Protein AF-A0A8T0ICH1-F1 (afdb_monomer_lite)

Structure (mmCIF, N/CA/C/O backbone):
data_AF-A0A8T0ICH1-F1
#
_entry.id   AF-A0A8T0ICH1-F1
#
loop_
_atom_site.group_PDB
_atom_site.id
_atom_site.type_symbol
_atom_site.label_atom_id
_atom_site.label_alt_id
_atom_site.label_comp_id
_atom_site.label_asym_id
_atom_site.label_entity_id
_atom_site.label_seq_id
_atom_site.pdbx_PDB_ins_code
_atom_site.Cartn_x
_atom_site.Cartn_y
_atom_site.Cartn_z
_atom_site.occupancy
_atom_site.B_iso_or_equiv
_atom_site.auth_seq_id
_atom_site.auth_comp_id
_atom_site.auth_asym_id
_atom_site.auth_atom_id
_atom_site.pdbx_PDB_model_num
ATOM 1 N N . MET A 1 1 ? 20.003 -15.213 -45.656 1.00 39.94 1 MET A N 1
ATOM 2 C CA . MET A 1 1 ? 19.656 -16.300 -44.716 1.00 39.94 1 MET A CA 1
ATOM 3 C C . MET A 1 1 ? 18.545 -15.794 -43.805 1.00 39.94 1 MET A C 1
ATOM 5 O O . MET A 1 1 ? 18.805 -14.947 -42.965 1.00 39.94 1 MET A O 1
ATOM 9 N N . LYS A 1 2 ? 17.293 -16.193 -44.066 1.00 40.53 2 LYS A N 1
ATOM 10 C CA . LYS A 1 2 ? 16.113 -15.802 -43.278 1.00 40.53 2 LYS A CA 1
ATOM 11 C C . LYS A 1 2 ? 15.924 -16.856 -42.182 1.00 40.53 2 LYS A C 1
ATOM 13 O O . LYS A 1 2 ? 15.616 -17.998 -42.504 1.00 40.53 2 LYS A O 1
ATOM 18 N N . GLY A 1 3 ? 16.197 -16.497 -40.930 1.00 39.94 3 GLY A N 1
ATOM 19 C CA . GLY A 1 3 ? 16.012 -17.373 -39.772 1.00 39.94 3 GLY A CA 1
ATOM 20 C C . GLY A 1 3 ? 14.571 -17.296 -39.277 1.00 39.94 3 GLY A C 1
ATOM 21 O O . GLY A 1 3 ? 14.139 -16.245 -38.817 1.00 39.94 3 GLY A O 1
ATOM 22 N N . ALA A 1 4 ? 13.828 -18.393 -39.409 1.00 41.16 4 ALA A N 1
ATOM 23 C CA . ALA A 1 4 ? 12.486 -18.530 -38.861 1.00 41.16 4 ALA A CA 1
ATOM 24 C C . ALA A 1 4 ? 12.576 -18.907 -37.373 1.00 41.16 4 ALA A C 1
ATOM 26 O O . ALA A 1 4 ? 13.102 -19.967 -37.032 1.00 41.16 4 ALA A O 1
ATOM 27 N N . CYS A 1 5 ? 12.061 -18.049 -36.492 1.00 38.19 5 CYS A N 1
ATOM 28 C CA . CYS A 1 5 ? 11.846 -18.389 -35.087 1.00 38.19 5 CYS A CA 1
ATOM 29 C C . CYS A 1 5 ? 10.645 -19.336 -34.972 1.00 38.19 5 CYS A C 1
ATOM 31 O O . CYS A 1 5 ? 9.516 -18.953 -35.268 1.00 38.19 5 CYS A O 1
ATOM 33 N N . ARG A 1 6 ? 10.896 -20.572 -34.531 1.00 43.75 6 ARG A N 1
ATOM 34 C CA . ARG A 1 6 ? 9.874 -21.519 -34.070 1.00 43.75 6 ARG A CA 1
ATOM 35 C C . ARG A 1 6 ? 9.646 -21.293 -32.574 1.00 43.75 6 ARG A C 1
ATOM 37 O O . ARG A 1 6 ? 10.456 -21.743 -31.771 1.00 43.75 6 ARG A O 1
ATOM 44 N N . CYS A 1 7 ? 8.562 -20.623 -32.196 1.00 46.56 7 CYS A N 1
ATOM 45 C CA . CYS A 1 7 ? 8.002 -20.732 -30.850 1.00 46.56 7 CYS A CA 1
ATOM 46 C C . CYS A 1 7 ? 6.888 -21.787 -30.887 1.00 46.56 7 CYS A C 1
ATOM 48 O O . CYS A 1 7 ? 5.812 -21.558 -31.434 1.00 46.56 7 CYS A O 1
ATOM 50 N N . GLY A 1 8 ? 7.181 -22.981 -30.367 1.00 40.59 8 GLY A N 1
ATOM 51 C CA . GLY A 1 8 ? 6.172 -24.005 -30.114 1.00 40.59 8 GLY A CA 1
ATOM 52 C C . GLY A 1 8 ? 5.323 -23.576 -28.923 1.00 40.59 8 GLY A C 1
ATOM 53 O O . GLY A 1 8 ? 5.837 -23.466 -27.815 1.00 40.59 8 GLY A O 1
ATOM 54 N N . HIS A 1 9 ? 4.052 -23.277 -29.174 1.00 40.66 9 HIS A N 1
ATOM 55 C CA . HIS A 1 9 ? 3.041 -23.116 -28.138 1.00 40.66 9 HIS A CA 1
ATOM 56 C C . HIS A 1 9 ? 2.385 -24.479 -27.908 1.00 40.66 9 HIS A C 1
ATOM 58 O O . HIS A 1 9 ? 1.487 -24.867 -28.656 1.00 40.66 9 HIS A O 1
ATOM 64 N N . ASP A 1 10 ? 2.838 -25.198 -26.883 1.00 42.19 10 ASP A N 1
ATOM 65 C CA . ASP A 1 10 ? 2.101 -26.336 -26.341 1.00 42.19 10 ASP A CA 1
ATOM 66 C C . ASP A 1 10 ? 0.836 -25.807 -25.663 1.00 42.19 10 ASP A C 1
ATOM 68 O O . ASP A 1 10 ? 0.867 -25.122 -24.639 1.00 42.19 10 ASP A O 1
ATOM 72 N N . SER A 1 11 ? -0.294 -26.071 -26.311 1.00 48.00 11 SER A N 1
ATOM 73 C CA . SER A 1 11 ? -1.627 -25.677 -25.876 1.00 48.00 11 SER A CA 1
ATOM 74 C C . SER A 1 11 ? -2.106 -26.697 -24.845 1.00 48.00 11 SER A C 1
ATOM 76 O O . SER A 1 11 ? -2.808 -27.651 -25.167 1.00 48.00 11 SER A O 1
ATOM 78 N N . HIS A 1 12 ? -1.691 -26.523 -23.591 1.00 50.66 12 HIS A N 1
ATOM 79 C CA . HIS A 1 12 ? -2.362 -27.194 -22.484 1.00 50.66 12 HIS A CA 1
ATOM 80 C C . HIS A 1 12 ? -3.741 -26.557 -22.311 1.00 50.66 12 HIS A C 1
ATOM 82 O O . HIS A 1 12 ? -3.855 -25.393 -21.928 1.00 50.66 12 HIS A O 1
ATOM 88 N N . ALA A 1 13 ? -4.778 -27.326 -22.639 1.00 48.72 13 ALA A N 1
ATOM 89 C CA . ALA A 1 13 ? -6.158 -27.022 -22.301 1.00 48.72 13 ALA A CA 1
ATOM 90 C C . ALA A 1 13 ? -6.262 -26.907 -20.774 1.00 48.72 13 ALA A C 1
ATOM 92 O O . ALA A 1 13 ? -6.203 -27.904 -20.057 1.00 48.72 13 ALA A O 1
ATOM 93 N N . PHE A 1 14 ? -6.319 -25.670 -20.288 1.00 45.97 14 PHE A N 1
ATOM 94 C CA . PHE A 1 14 ? -6.652 -25.357 -18.910 1.00 45.97 14 PHE A CA 1
ATOM 95 C C . PHE A 1 14 ? -8.172 -25.458 -18.809 1.00 45.97 14 PHE A C 1
ATOM 97 O O . PHE A 1 14 ? -8.886 -24.705 -19.471 1.00 45.97 14 PHE A O 1
ATOM 104 N N . GLU A 1 15 ? -8.654 -26.457 -18.075 1.00 56.97 15 GLU A N 1
ATOM 105 C CA . GLU A 1 15 ? -10.071 -26.604 -17.770 1.00 56.97 15 GLU A CA 1
ATOM 106 C C . GLU A 1 15 ? -10.494 -25.407 -16.912 1.00 56.97 15 GLU A C 1
ATOM 108 O O . GLU A 1 15 ? -10.075 -25.249 -15.767 1.00 56.97 15 GLU A O 1
ATOM 113 N N . ASP A 1 16 ? -11.261 -24.525 -17.544 1.00 55.47 16 ASP A N 1
ATOM 114 C CA . ASP A 1 16 ? -11.838 -23.306 -16.999 1.00 55.47 16 ASP A CA 1
ATOM 115 C C . ASP A 1 16 ? -12.916 -23.676 -15.973 1.00 55.47 16 ASP A C 1
ATOM 117 O O . ASP A 1 16 ? -14.081 -23.915 -16.303 1.00 55.47 16 ASP A O 1
ATOM 121 N N . THR A 1 17 ? -12.514 -23.813 -14.710 1.00 55.41 17 THR A N 1
ATOM 122 C CA . THR A 1 17 ? -13.453 -23.859 -13.591 1.00 55.41 17 THR A CA 1
ATOM 123 C C . THR A 1 17 ? -13.956 -22.440 -13.369 1.00 55.41 17 THR A C 1
ATOM 125 O O . THR A 1 17 ? -13.364 -21.687 -12.599 1.00 55.41 17 THR A O 1
ATOM 128 N N . GLY A 1 18 ? -15.015 -22.075 -14.093 1.00 48.41 18 GLY A N 1
ATOM 129 C CA . GLY A 1 18 ? -15.724 -20.808 -13.942 1.00 48.41 18 GLY A CA 1
ATOM 130 C C . GLY A 1 18 ? -16.291 -20.657 -12.533 1.00 48.41 18 GLY A C 1
ATOM 131 O O . GLY A 1 18 ? -17.444 -20.999 -12.275 1.00 48.41 18 GLY A O 1
ATOM 132 N N . GLU A 1 19 ? -15.466 -20.167 -11.614 1.00 50.66 19 GLU A N 1
ATOM 133 C CA . GLU A 1 19 ? -15.914 -19.573 -10.364 1.00 50.66 19 GLU A CA 1
ATOM 134 C C . GLU A 1 19 ? -16.391 -18.153 -10.694 1.00 50.66 19 GLU A C 1
ATOM 136 O O . GLU A 1 19 ? -15.649 -17.316 -11.205 1.00 50.66 19 GLU A O 1
ATOM 141 N N . ASP A 1 20 ? -17.685 -17.929 -10.493 1.00 53.88 20 ASP A N 1
ATOM 142 C CA . ASP A 1 20 ? -18.414 -16.708 -10.821 1.00 53.88 20 ASP A CA 1
ATOM 143 C C . ASP A 1 20 ? -17.895 -15.531 -9.959 1.00 53.88 20 ASP A C 1
ATOM 145 O O . ASP A 1 20 ? -18.289 -15.351 -8.808 1.00 53.88 20 ASP A O 1
ATOM 149 N N . ASP A 1 21 ? -16.965 -14.740 -10.509 1.00 52.41 21 ASP A N 1
ATOM 150 C CA . ASP A 1 21 ? -16.283 -13.588 -9.878 1.00 52.41 21 ASP A CA 1
ATOM 151 C C . ASP A 1 21 ? -17.219 -12.396 -9.538 1.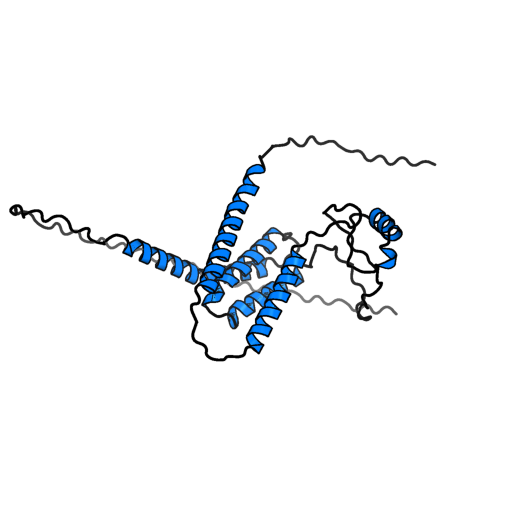00 52.41 21 ASP A C 1
ATOM 153 O O . ASP A 1 21 ? -16.777 -11.321 -9.112 1.00 52.41 21 ASP A O 1
ATOM 157 N N . SER A 1 22 ? -18.535 -12.552 -9.709 1.00 54.78 22 SER A N 1
ATOM 158 C CA . SER A 1 22 ? -19.525 -11.495 -9.476 1.00 54.78 22 SER A CA 1
ATOM 159 C C . SER A 1 22 ? -19.738 -11.152 -7.989 1.00 54.78 22 SER A C 1
ATOM 161 O O . SER A 1 22 ? -20.184 -10.045 -7.678 1.00 54.78 22 SER A O 1
ATOM 163 N N . ASP A 1 23 ? -19.332 -12.024 -7.060 1.00 53.38 23 ASP A N 1
ATOM 164 C CA . ASP A 1 23 ? -19.569 -11.865 -5.611 1.00 53.38 23 ASP A CA 1
ATOM 165 C C . ASP A 1 23 ? -18.530 -10.951 -4.906 1.00 53.38 23 ASP A C 1
ATOM 167 O O . ASP A 1 23 ? -18.750 -10.401 -3.822 1.00 53.38 23 ASP A O 1
ATOM 171 N N . VAL A 1 24 ? -17.371 -10.693 -5.529 1.00 55.19 24 VAL A N 1
ATOM 172 C CA . VAL A 1 24 ? -16.328 -9.844 -4.915 1.00 55.19 24 VAL A CA 1
ATOM 173 C C . VAL A 1 24 ? -16.712 -8.359 -4.952 1.00 55.19 24 VAL A C 1
ATOM 175 O O . VAL A 1 24 ? -16.348 -7.598 -4.050 1.00 55.19 24 VAL A O 1
ATOM 178 N N . HIS A 1 25 ? -17.490 -7.931 -5.949 1.00 53.62 25 HIS A N 1
ATOM 179 C CA . HIS A 1 25 ? -17.883 -6.529 -6.098 1.00 53.62 25 HIS A CA 1
ATOM 180 C C . HIS A 1 25 ? -18.921 -6.067 -5.063 1.00 53.62 25 HIS A C 1
ATOM 182 O O . HIS A 1 25 ? -18.898 -4.894 -4.672 1.00 53.62 25 HIS A O 1
ATOM 188 N N . ASP A 1 26 ? -19.761 -6.967 -4.547 1.00 54.22 26 ASP A N 1
ATOM 189 C CA . ASP A 1 26 ? -20.851 -6.597 -3.634 1.00 54.22 26 ASP A CA 1
ATOM 190 C C . ASP A 1 26 ? -20.347 -6.310 -2.203 1.00 54.22 26 ASP A C 1
ATOM 192 O O . ASP A 1 26 ? -20.810 -5.397 -1.511 1.00 54.22 26 ASP A O 1
ATOM 196 N N . ARG A 1 27 ? -19.259 -6.972 -1.784 1.00 57.41 27 ARG A N 1
ATOM 197 C CA . ARG A 1 27 ? -18.644 -6.757 -0.457 1.00 57.41 27 ARG A CA 1
ATOM 198 C C . ARG A 1 27 ? -18.004 -5.371 -0.303 1.00 57.41 27 ARG A C 1
ATOM 200 O O . ARG A 1 27 ? -17.915 -4.859 0.814 1.00 57.41 27 ARG A O 1
ATOM 207 N N . PHE A 1 28 ? -17.598 -4.725 -1.400 1.00 54.12 28 PHE A N 1
ATOM 208 C CA . PHE A 1 28 ? -17.044 -3.363 -1.368 1.00 54.12 28 PHE A CA 1
ATOM 209 C C . PHE A 1 28 ? -18.118 -2.266 -1.403 1.00 54.12 28 PHE A C 1
ATOM 211 O O . PHE A 1 28 ? -17.871 -1.157 -0.913 1.00 54.12 28 PHE A O 1
ATOM 218 N N . ALA A 1 29 ? -19.318 -2.559 -1.914 1.00 66.75 29 ALA A N 1
ATOM 219 C CA . ALA A 1 29 ? -20.420 -1.601 -1.957 1.00 66.75 29 ALA A CA 1
ATOM 220 C C . ALA A 1 29 ? -20.874 -1.192 -0.542 1.00 66.75 29 ALA A C 1
ATOM 222 O O . ALA A 1 29 ? -21.047 0.000 -0.264 1.00 66.75 29 ALA A O 1
ATOM 223 N N . GLY A 1 30 ? -20.946 -2.154 0.387 1.00 68.62 30 GLY A N 1
ATOM 224 C CA . GLY A 1 30 ? -21.309 -1.900 1.787 1.00 68.62 30 GLY A CA 1
ATOM 225 C C . GLY A 1 30 ? -20.325 -0.983 2.526 1.00 68.62 30 GLY A C 1
ATOM 226 O O . GLY A 1 30 ? -20.737 -0.083 3.260 1.00 68.62 30 GLY A O 1
ATOM 227 N N . VAL A 1 31 ? -19.019 -1.136 2.280 1.00 64.12 31 VAL A N 1
ATOM 228 C CA . VAL A 1 31 ? -17.977 -0.302 2.913 1.00 64.12 31 VAL A CA 1
ATOM 229 C C . VAL A 1 31 ? -18.043 1.141 2.407 1.00 64.12 31 VAL A C 1
ATOM 231 O O . VAL A 1 31 ? -17.934 2.086 3.192 1.00 64.12 31 VAL A O 1
ATOM 234 N N . LYS A 1 32 ? -18.278 1.330 1.103 1.00 77.06 32 LYS A N 1
ATOM 235 C CA . LYS A 1 32 ? -18.423 2.662 0.500 1.00 77.06 32 LYS A CA 1
ATOM 236 C C . LYS A 1 32 ? -19.661 3.391 1.032 1.00 77.06 32 LYS A C 1
ATOM 238 O O . LYS A 1 32 ? -19.567 4.574 1.359 1.00 77.06 32 LYS A O 1
ATOM 243 N N . ALA A 1 33 ? -20.787 2.690 1.174 1.00 82.44 33 ALA A N 1
ATOM 244 C CA . ALA A 1 33 ? -22.009 3.247 1.751 1.00 82.44 33 ALA A CA 1
ATOM 245 C C . ALA A 1 33 ? -21.815 3.668 3.221 1.00 82.44 33 ALA A C 1
ATOM 247 O O . ALA A 1 33 ? -22.202 4.773 3.603 1.00 82.44 33 ALA A O 1
ATOM 248 N N . ALA A 1 34 ? -21.134 2.845 4.027 1.00 75.38 34 ALA A N 1
ATOM 249 C CA . ALA A 1 34 ? -20.835 3.164 5.423 1.00 75.38 34 ALA A CA 1
ATOM 250 C C . ALA A 1 34 ? -19.920 4.398 5.573 1.00 75.38 34 ALA A C 1
ATOM 252 O O . ALA A 1 34 ? -20.161 5.253 6.428 1.00 75.38 34 ALA A O 1
ATOM 253 N N . LEU A 1 35 ? -18.902 4.534 4.713 1.00 75.25 35 LEU A N 1
ATOM 254 C CA . LEU A 1 35 ? -18.010 5.701 4.690 1.00 75.25 35 LEU A CA 1
ATOM 255 C C . LEU A 1 35 ? -18.740 6.993 4.304 1.00 75.25 35 LEU A C 1
ATOM 257 O O . LEU A 1 35 ? -18.497 8.039 4.911 1.00 75.25 35 LEU A O 1
ATOM 261 N N . LEU A 1 36 ? -19.649 6.931 3.327 1.00 86.75 36 LEU A N 1
ATOM 262 C CA . LEU A 1 36 ? -20.465 8.082 2.932 1.00 86.75 36 LEU A CA 1
ATOM 263 C C . LEU A 1 36 ? -21.418 8.503 4.057 1.00 86.75 36 LEU A C 1
ATOM 265 O O . LEU A 1 36 ? -21.444 9.681 4.409 1.00 86.75 36 LEU A O 1
ATOM 269 N N . ALA A 1 37 ? -22.092 7.550 4.705 1.00 85.38 37 ALA A N 1
ATOM 270 C CA . ALA A 1 37 ? -22.959 7.832 5.849 1.00 85.38 37 ALA A CA 1
ATOM 271 C C . ALA A 1 37 ? -22.187 8.452 7.031 1.00 85.38 37 ALA A C 1
ATOM 273 O O . ALA A 1 37 ? -22.673 9.369 7.695 1.00 85.38 37 ALA A O 1
ATOM 274 N N . HIS A 1 38 ? -20.958 7.996 7.295 1.00 79.75 38 HIS A N 1
ATOM 275 C CA . HIS A 1 38 ? -20.100 8.592 8.321 1.00 79.75 38 HIS A CA 1
ATOM 276 C C . HIS A 1 38 ? -19.677 10.026 7.960 1.00 79.75 38 HIS A C 1
ATOM 278 O O . HIS A 1 38 ? -19.727 10.923 8.802 1.00 79.75 38 HIS A O 1
ATOM 284 N N . ARG A 1 39 ? -19.317 10.273 6.694 1.00 89.69 39 ARG A N 1
ATOM 285 C CA . ARG A 1 39 ? -18.986 11.616 6.196 1.00 89.69 39 ARG A CA 1
ATOM 286 C C . ARG A 1 39 ? -20.166 12.581 6.335 1.00 89.69 39 ARG A C 1
ATOM 288 O O . ARG A 1 39 ? -19.971 13.714 6.770 1.00 89.69 39 ARG A O 1
ATOM 295 N N . GLU A 1 40 ? -21.380 12.141 6.018 1.00 93.31 40 GLU A N 1
ATOM 296 C CA . GLU A 1 40 ? -22.591 12.952 6.179 1.00 93.31 40 GLU A CA 1
ATOM 297 C C . GLU A 1 40 ? -22.879 13.282 7.648 1.00 93.31 40 GLU A C 1
ATOM 299 O O . GLU A 1 40 ? -23.207 14.428 7.956 1.00 93.31 40 GLU A O 1
ATOM 304 N N . LYS A 1 41 ? -22.659 12.336 8.573 1.00 78.94 41 LYS A N 1
ATOM 305 C CA . LYS A 1 41 ? -22.760 12.588 10.022 1.00 78.94 41 LYS A CA 1
ATOM 306 C C . LYS A 1 41 ? -21.767 13.649 10.502 1.00 78.94 41 LYS A C 1
ATOM 308 O O . LYS A 1 41 ? -22.148 14.511 11.290 1.00 78.94 41 LYS A O 1
ATOM 313 N N . LEU A 1 42 ? -20.526 13.631 10.011 1.00 76.31 42 LEU A N 1
ATOM 314 C CA . LEU A 1 42 ? -19.523 14.648 10.351 1.00 76.31 42 LEU A CA 1
ATOM 315 C C . LEU A 1 42 ? -19.903 16.035 9.812 1.00 76.31 42 LEU A C 1
ATOM 317 O O . LEU A 1 42 ? -19.791 17.027 10.530 1.00 76.31 42 LEU A O 1
ATOM 321 N N . ILE A 1 43 ? -20.411 16.109 8.578 1.00 81.56 43 ILE A N 1
ATOM 322 C CA . ILE A 1 43 ? -20.902 17.366 7.989 1.00 81.56 43 ILE A CA 1
ATOM 323 C C . ILE A 1 43 ? -22.119 17.887 8.768 1.00 81.56 43 ILE A C 1
ATOM 325 O O . ILE A 1 43 ? -22.213 19.086 9.031 1.00 81.56 43 ILE A O 1
ATOM 329 N N . ALA A 1 44 ? -23.040 17.006 9.165 1.00 80.06 44 ALA A N 1
ATOM 330 C CA . ALA A 1 44 ? -24.197 17.366 9.979 1.00 80.06 44 ALA A CA 1
ATOM 331 C C . ALA A 1 44 ? -23.781 17.864 11.374 1.00 80.06 44 ALA A C 1
ATOM 333 O O . ALA A 1 44 ? -24.297 18.881 11.833 1.00 80.06 44 ALA A O 1
ATOM 334 N N . ALA A 1 45 ? -22.804 17.216 12.014 1.00 71.38 45 ALA A N 1
ATOM 335 C CA . ALA A 1 45 ? -22.257 17.644 13.301 1.00 71.38 45 ALA A CA 1
ATOM 336 C C . ALA A 1 45 ? -21.565 19.016 13.216 1.00 71.38 45 ALA A C 1
ATOM 338 O O . ALA A 1 45 ? -21.763 19.851 14.096 1.00 71.38 45 ALA A O 1
ATOM 339 N N . ALA A 1 46 ? -20.823 19.279 12.134 1.00 73.94 46 ALA A N 1
ATOM 340 C CA . ALA A 1 46 ? -20.211 20.583 11.879 1.00 73.94 46 ALA A CA 1
ATOM 341 C C . ALA A 1 46 ? -21.261 21.686 11.643 1.00 73.94 46 ALA A C 1
ATOM 343 O O . ALA A 1 46 ? -21.115 22.798 12.147 1.00 73.94 46 ALA A O 1
ATOM 344 N N . LYS A 1 47 ? -22.351 21.377 10.924 1.00 81.62 47 LYS A N 1
ATOM 345 C CA . LYS A 1 47 ? -23.477 22.305 10.702 1.00 81.62 47 LYS A CA 1
ATOM 346 C C . LYS A 1 47 ? -24.307 22.560 11.959 1.00 81.62 47 LYS A C 1
ATOM 348 O O . LYS A 1 47 ? -24.857 23.645 12.100 1.00 81.62 47 LYS A O 1
ATOM 353 N N . ALA A 1 48 ? -24.388 21.590 12.868 1.00 80.81 48 ALA A N 1
ATOM 354 C CA . ALA A 1 48 ? -25.150 21.699 14.110 1.00 80.81 48 ALA A CA 1
ATOM 355 C C . ALA A 1 48 ? -24.526 22.657 15.142 1.00 80.81 48 ALA A C 1
ATOM 357 O O . ALA A 1 48 ? -25.071 22.793 16.234 1.00 80.81 48 ALA A O 1
ATOM 358 N N . GLY A 1 49 ? -23.407 23.321 14.820 1.00 58.38 49 GLY A N 1
ATOM 359 C CA . GLY A 1 49 ? -22.945 24.495 15.559 1.00 58.38 49 GLY A CA 1
ATOM 360 C C . GLY A 1 49 ? -22.692 24.243 17.043 1.00 58.38 49 GLY A C 1
ATOM 361 O O . GLY A 1 49 ? -22.830 25.165 17.844 1.00 58.38 49 GLY A O 1
ATOM 362 N N . LYS A 1 50 ? -22.326 23.011 17.430 1.00 55.31 50 LYS A N 1
ATOM 363 C CA . LYS A 1 50 ? -21.820 22.743 18.778 1.00 55.31 50 LYS A CA 1
ATOM 364 C C . LYS A 1 50 ? -20.453 23.409 18.895 1.00 55.31 50 LYS A C 1
ATOM 366 O O . LYS A 1 50 ? -19.424 22.814 18.591 1.00 55.31 50 LYS A O 1
ATOM 371 N N . SER A 1 51 ? -20.499 24.683 19.271 1.00 49.94 51 SER A N 1
ATOM 372 C CA . SER A 1 51 ? -19.398 25.470 19.800 1.00 49.94 51 SER A CA 1
ATOM 373 C C . SER A 1 51 ? -18.752 24.674 20.930 1.00 49.94 51 SER A C 1
ATOM 375 O O . SER A 1 51 ? -19.248 24.664 22.050 1.00 49.94 51 SER A O 1
ATOM 377 N N . LEU A 1 52 ? -17.687 23.939 20.613 1.00 55.00 52 LEU A N 1
ATOM 378 C CA . LEU A 1 52 ? -16.711 23.522 21.609 1.00 55.00 52 LEU A CA 1
ATOM 379 C C . LEU A 1 52 ? -16.009 24.800 22.044 1.00 55.00 52 LEU A C 1
ATOM 381 O O . LEU A 1 52 ? -15.393 25.467 21.208 1.00 55.00 52 LEU A O 1
ATOM 385 N N . ASP A 1 53 ? -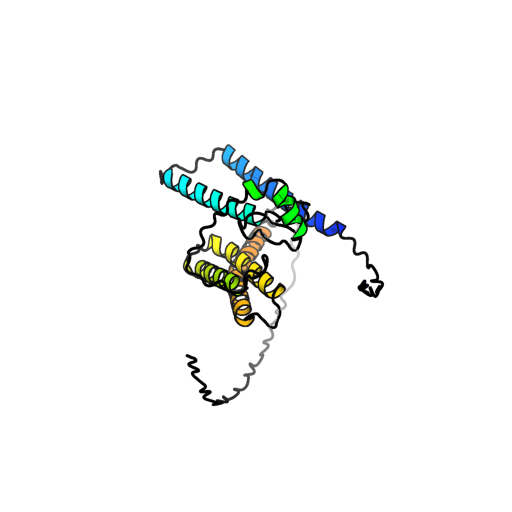16.201 25.148 23.313 1.00 46.69 53 ASP A N 1
ATOM 386 C CA . ASP A 1 53 ? -15.742 26.389 23.911 1.00 46.69 53 ASP A CA 1
ATOM 387 C C . ASP A 1 53 ? -14.323 26.753 23.480 1.00 46.69 53 ASP A C 1
ATOM 389 O O . ASP A 1 53 ? -13.372 25.965 23.479 1.00 46.69 53 ASP A O 1
ATOM 393 N N . SER A 1 54 ? -14.250 27.995 23.031 1.00 61.88 54 SER A N 1
ATOM 394 C CA . SER A 1 54 ? -13.093 28.668 22.499 1.00 61.88 54 SER A CA 1
ATOM 395 C C . SER A 1 54 ? -12.114 28.992 23.617 1.00 61.88 54 SER A C 1
ATOM 397 O O . SER A 1 54 ? -12.231 30.036 24.249 1.00 61.88 54 SER A O 1
ATOM 399 N N . ASP A 1 55 ? -11.087 28.169 23.770 1.00 46.00 55 ASP A N 1
ATOM 400 C CA . ASP A 1 55 ? -9.802 28.658 24.255 1.00 46.00 55 ASP A CA 1
ATOM 401 C C . ASP A 1 55 ? -8.768 28.535 23.144 1.00 46.00 55 ASP A C 1
ATOM 403 O O . ASP A 1 55 ? -8.127 27.510 22.919 1.00 46.00 55 ASP A O 1
ATOM 407 N N . THR A 1 56 ? -8.714 29.617 22.367 1.00 54.56 56 THR A N 1
ATOM 408 C CA . THR A 1 56 ? -7.538 30.289 21.803 1.00 54.56 56 THR A CA 1
ATOM 409 C C . THR A 1 56 ? -6.206 29.538 21.908 1.00 54.56 56 THR A C 1
ATOM 411 O O . THR A 1 56 ? -5.229 30.034 22.463 1.00 54.56 56 THR A O 1
ATOM 414 N N . ARG A 1 57 ? -6.110 28.359 21.292 1.00 49.31 57 ARG A N 1
ATOM 415 C CA . ARG A 1 57 ? -4.831 27.705 21.018 1.00 49.31 57 ARG A CA 1
ATOM 416 C C . ARG A 1 57 ? -4.606 27.652 19.515 1.00 49.31 57 ARG A C 1
ATOM 418 O O . ARG A 1 57 ? -4.904 26.684 18.830 1.00 49.31 57 ARG A O 1
ATOM 425 N N . SER A 1 58 ? -4.078 28.783 19.057 1.00 57.16 58 SER A N 1
ATOM 426 C CA . SER A 1 58 ? -3.362 29.016 17.807 1.00 57.16 58 SER A CA 1
ATOM 427 C C . SER A 1 58 ? -4.064 28.594 16.513 1.00 57.16 58 SER A C 1
ATOM 429 O O . SER A 1 58 ? -3.920 27.477 16.017 1.00 57.16 58 SER A O 1
ATOM 431 N N . SER A 1 59 ? -4.717 29.573 15.884 1.00 58.72 59 SER A N 1
ATOM 432 C CA . SER A 1 59 ? -5.124 29.532 14.473 1.00 58.72 59 SER A CA 1
ATOM 433 C C . SER A 1 59 ? -3.981 29.088 13.537 1.00 58.72 59 SER A C 1
ATOM 435 O O . SER A 1 59 ? -4.227 28.398 12.548 1.00 58.72 59 SER A O 1
ATOM 437 N N . SER A 1 60 ? -2.713 29.369 13.886 1.00 65.31 60 SER A N 1
ATOM 438 C CA . SER A 1 60 ? -1.570 28.894 13.095 1.00 65.31 60 SER A CA 1
ATOM 439 C C . SER A 1 60 ? -1.347 27.383 13.207 1.00 65.31 60 SER A C 1
ATOM 441 O O . SER A 1 60 ? -0.934 26.764 12.233 1.00 65.31 60 SER A O 1
ATOM 443 N N . TYR A 1 61 ? -1.683 26.760 14.342 1.00 61.00 61 TYR A N 1
ATOM 444 C CA . TYR A 1 61 ? -1.504 25.319 14.537 1.00 61.00 61 TYR A CA 1
ATOM 445 C C . TYR A 1 61 ? -2.575 24.502 13.803 1.00 61.00 61 TYR A C 1
ATOM 447 O O . TYR A 1 61 ? -2.264 23.468 13.219 1.00 61.00 61 TYR A O 1
ATOM 455 N N . ARG A 1 62 ? -3.818 25.006 13.724 1.00 63.81 62 ARG A N 1
ATOM 456 C CA . ARG A 1 62 ? -4.849 24.417 12.845 1.00 63.81 62 ARG A CA 1
ATOM 457 C C . ARG A 1 62 ? -4.469 24.507 11.366 1.00 63.81 62 ARG A C 1
ATOM 459 O O . ARG A 1 62 ? -4.716 23.558 10.632 1.00 63.81 62 ARG A O 1
ATOM 466 N N . HIS A 1 63 ? -3.844 25.604 10.936 1.00 73.50 63 HIS A N 1
ATOM 467 C CA . HIS A 1 63 ? -3.328 25.715 9.568 1.00 73.50 63 HIS A CA 1
ATOM 468 C C . HIS A 1 63 ? -2.189 24.723 9.285 1.00 73.50 63 HIS A C 1
ATOM 470 O O . HIS A 1 63 ? -2.174 24.135 8.208 1.00 73.50 63 HIS A O 1
ATOM 476 N N . TYR A 1 64 ? -1.289 24.489 10.246 1.00 69.75 64 TYR A N 1
ATOM 477 C CA . TYR A 1 64 ? -0.221 23.490 10.116 1.00 69.75 64 TYR A CA 1
ATOM 478 C C . TYR A 1 64 ? -0.761 22.055 10.027 1.00 69.75 64 TYR A C 1
ATOM 480 O O . TYR A 1 64 ? -0.422 21.344 9.087 1.00 69.75 64 TYR A O 1
ATOM 488 N N . LEU A 1 65 ? -1.657 21.653 10.937 1.00 68.44 65 LEU A N 1
ATOM 489 C CA . LEU A 1 65 ? -2.235 20.302 10.932 1.00 68.44 65 LEU A CA 1
ATOM 490 C C . LEU A 1 65 ? -3.083 20.021 9.683 1.00 68.44 65 LEU A C 1
ATOM 492 O O . LEU A 1 65 ? -3.084 18.902 9.178 1.00 68.44 65 LEU A O 1
ATOM 496 N N . ASN A 1 66 ? -3.786 21.030 9.159 1.00 70.50 66 ASN A N 1
ATOM 497 C CA . ASN A 1 66 ? -4.529 20.878 7.910 1.00 70.50 66 ASN A CA 1
ATOM 498 C C . ASN A 1 66 ? -3.591 20.749 6.698 1.00 70.50 66 ASN A C 1
ATOM 500 O O . ASN A 1 66 ? -3.881 19.957 5.811 1.00 70.50 66 ASN A O 1
ATOM 504 N N . HIS A 1 67 ? -2.460 21.464 6.670 1.00 69.88 67 HIS A N 1
ATOM 505 C CA . HIS A 1 67 ? -1.482 21.345 5.583 1.00 69.88 67 HIS A CA 1
ATOM 506 C C . HIS A 1 67 ? -0.769 19.982 5.595 1.00 69.88 67 HIS A C 1
ATOM 508 O O . HIS A 1 67 ? -0.589 19.383 4.539 1.00 69.88 67 HIS A O 1
ATOM 514 N N . GLU A 1 68 ? -0.417 19.453 6.773 1.00 68.44 68 GLU A N 1
ATOM 515 C CA . GLU A 1 68 ? 0.155 18.102 6.903 1.00 68.44 68 GLU A CA 1
ATOM 516 C C . GLU A 1 68 ? -0.847 17.018 6.477 1.00 68.44 68 GLU A C 1
ATOM 518 O O . GLU A 1 68 ? -0.492 16.107 5.732 1.00 68.44 68 GLU A O 1
ATOM 523 N N . ALA A 1 69 ? -2.122 17.152 6.862 1.00 68.12 69 ALA A N 1
ATOM 524 C CA . ALA A 1 69 ? -3.173 16.225 6.442 1.00 68.12 69 ALA A CA 1
ATOM 525 C C . ALA A 1 69 ? -3.469 16.298 4.927 1.00 68.12 69 ALA A C 1
ATOM 527 O O . ALA A 1 69 ? -3.744 15.275 4.290 1.00 68.12 69 ALA A O 1
ATOM 528 N N . GLU A 1 70 ? -3.411 17.487 4.319 1.00 73.25 70 GLU A N 1
ATOM 529 C CA . GLU A 1 70 ? -3.557 17.658 2.867 1.00 73.25 70 GLU A CA 1
ATOM 530 C C . GLU A 1 70 ? -2.360 17.076 2.099 1.00 73.25 70 GLU A C 1
ATOM 532 O O . GLU A 1 70 ? -2.553 16.425 1.072 1.00 73.25 70 GLU A O 1
ATOM 537 N N . GLU A 1 71 ? -1.139 17.213 2.618 1.00 70.19 71 GLU A N 1
ATOM 538 C CA . GLU A 1 71 ? 0.065 16.646 2.001 1.00 70.19 71 GLU A CA 1
ATOM 539 C C . GLU A 1 71 ? 0.117 15.111 2.130 1.00 70.19 71 GLU A C 1
ATOM 541 O O . GLU A 1 71 ? 0.381 14.416 1.143 1.00 70.19 71 GLU A O 1
ATOM 546 N N . GLU A 1 72 ? -0.237 14.554 3.295 1.00 70.69 72 GLU A N 1
ATOM 547 C CA . GLU A 1 72 ? -0.356 13.101 3.490 1.00 70.69 72 GLU A CA 1
ATOM 548 C C . GLU A 1 72 ? -1.468 12.492 2.631 1.00 70.69 72 GLU A C 1
ATOM 550 O O . GLU A 1 72 ? -1.281 11.432 2.027 1.00 70.69 72 GLU A O 1
ATOM 555 N N . SER A 1 73 ? -2.625 13.153 2.531 1.00 74.69 73 SER A N 1
ATOM 556 C CA . SER A 1 73 ? -3.732 12.658 1.705 1.00 74.69 73 SER A CA 1
ATOM 557 C C . SER A 1 73 ? -3.440 12.777 0.207 1.00 74.69 73 SER A C 1
ATOM 559 O O . SER A 1 73 ? -3.791 11.864 -0.544 1.00 74.69 73 SER A O 1
ATOM 561 N N . ALA A 1 74 ? -2.731 13.818 -0.241 1.00 69.69 74 ALA A N 1
ATOM 562 C CA . ALA A 1 74 ? -2.258 13.937 -1.619 1.00 69.69 74 ALA A CA 1
ATOM 563 C C . ALA A 1 74 ? -1.217 12.858 -1.961 1.00 69.69 74 ALA A C 1
ATOM 565 O O . ALA A 1 74 ? -1.291 12.247 -3.031 1.00 69.69 74 ALA A O 1
ATOM 566 N N . ALA A 1 75 ? -0.290 12.561 -1.046 1.00 68.44 75 ALA A N 1
ATOM 567 C CA . ALA A 1 75 ? 0.671 11.473 -1.207 1.00 68.44 75 ALA A CA 1
ATOM 568 C C . ALA A 1 75 ? -0.018 10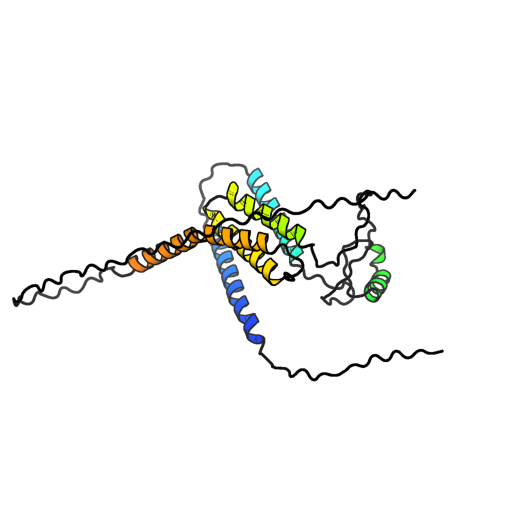.097 -1.218 1.00 68.44 75 ALA A C 1
ATOM 570 O O . ALA A 1 75 ? 0.311 9.251 -2.054 1.00 68.44 75 ALA A O 1
ATOM 571 N N . ALA A 1 76 ? -1.016 9.883 -0.355 1.00 68.31 76 ALA A N 1
ATOM 572 C CA . ALA A 1 76 ? -1.804 8.654 -0.313 1.00 68.31 76 ALA A CA 1
ATOM 573 C C . ALA A 1 76 ? -2.648 8.462 -1.584 1.00 68.31 76 ALA A C 1
ATOM 575 O O . ALA A 1 76 ? -2.650 7.376 -2.161 1.00 68.31 76 ALA A O 1
ATOM 576 N N . LEU A 1 77 ? -3.305 9.515 -2.082 1.00 68.06 77 LEU A N 1
ATOM 577 C CA . LEU A 1 77 ? -4.028 9.476 -3.356 1.00 68.06 77 LEU A CA 1
ATOM 578 C C . LEU A 1 77 ? -3.072 9.243 -4.527 1.00 68.06 77 LEU A C 1
ATOM 580 O O . LEU A 1 77 ? -3.361 8.416 -5.388 1.00 68.06 77 LEU A O 1
ATOM 584 N N . SER A 1 78 ? -1.900 9.885 -4.528 1.00 69.62 78 SER A N 1
ATOM 585 C CA . SER A 1 78 ? -0.860 9.636 -5.528 1.00 69.62 78 SER A CA 1
ATOM 586 C C . SER A 1 78 ? -0.347 8.194 -5.479 1.00 69.62 78 SER A C 1
ATOM 588 O O . SER A 1 78 ? -0.053 7.631 -6.533 1.00 69.62 78 SER A O 1
ATOM 590 N N . ALA A 1 79 ? -0.265 7.573 -4.301 1.00 69.19 79 ALA A N 1
ATOM 591 C CA . ALA A 1 79 ? 0.119 6.170 -4.158 1.00 69.19 79 ALA A CA 1
ATOM 592 C C . ALA A 1 79 ? -0.965 5.199 -4.658 1.00 69.19 79 ALA A C 1
ATOM 594 O O . ALA A 1 79 ? -0.637 4.084 -5.060 1.00 69.19 79 ALA A O 1
ATOM 595 N N . LEU A 1 80 ? -2.231 5.629 -4.663 1.00 70.50 80 LEU A N 1
ATOM 596 C CA . LEU A 1 80 ? -3.370 4.876 -5.193 1.00 70.50 80 LEU A CA 1
ATOM 597 C C . LEU A 1 80 ? -3.605 5.096 -6.693 1.00 70.50 80 LEU A C 1
ATOM 599 O O . LEU A 1 80 ? -4.402 4.370 -7.286 1.00 70.50 80 LEU A O 1
ATOM 603 N N . THR A 1 81 ? -2.930 6.065 -7.323 1.00 81.81 81 THR A N 1
ATOM 604 C CA . THR A 1 81 ? -3.024 6.223 -8.779 1.00 81.81 81 THR A CA 1
ATOM 605 C C . THR A 1 81 ? -2.437 4.993 -9.463 1.00 81.81 81 THR A C 1
ATOM 607 O O . THR A 1 81 ? -1.251 4.675 -9.327 1.00 81.81 81 THR A O 1
ATOM 610 N N . VAL A 1 82 ? -3.296 4.271 -10.183 1.00 84.31 82 VAL A N 1
ATOM 611 C CA . VAL A 1 82 ? -2.876 3.152 -11.022 1.00 84.31 82 VAL A CA 1
ATOM 612 C C . VAL A 1 82 ? -1.933 3.720 -12.073 1.00 84.31 82 VAL A C 1
ATOM 614 O O . VAL A 1 82 ? -2.268 4.651 -12.802 1.00 84.31 82 VAL A O 1
ATOM 617 N N . LYS A 1 83 ? -0.705 3.206 -12.103 1.00 93.12 83 LYS A N 1
ATOM 618 C CA . LYS A 1 83 ? 0.266 3.593 -13.122 1.00 93.12 83 LYS A CA 1
ATOM 619 C C . LYS A 1 83 ? -0.145 2.924 -14.426 1.00 93.12 83 LYS A C 1
ATOM 621 O O . LYS A 1 83 ? -0.330 1.709 -14.454 1.00 93.12 83 LYS A O 1
ATOM 626 N N . GLU A 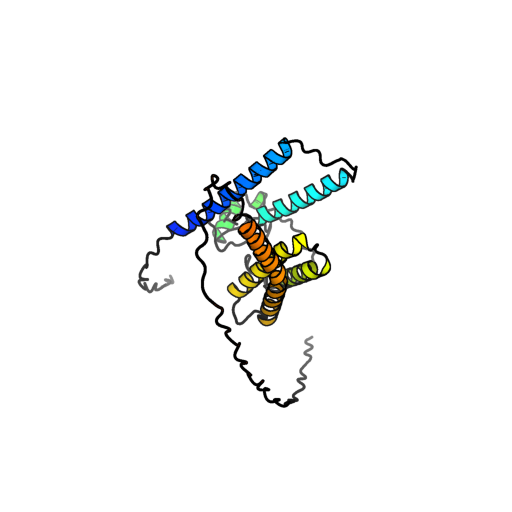1 84 ? -0.243 3.710 -15.487 1.00 97.12 84 GLU A N 1
ATOM 627 C CA . GLU A 1 84 ? -0.676 3.264 -16.812 1.00 97.12 84 GLU A CA 1
ATOM 628 C C . GLU A 1 84 ? 0.353 3.659 -17.874 1.00 97.12 84 GLU A C 1
ATOM 630 O O . GLU A 1 84 ? 1.147 4.589 -17.695 1.00 97.12 84 GLU A O 1
ATOM 635 N N . CYS A 1 85 ? 0.373 2.931 -18.991 1.00 97.62 85 CYS A N 1
ATOM 636 C CA . CYS A 1 85 ? 1.220 3.282 -20.121 1.00 97.62 85 CYS A CA 1
ATOM 637 C C . CYS A 1 85 ? 0.741 4.587 -20.769 1.00 97.62 85 CYS A C 1
ATOM 639 O O . CYS A 1 85 ? -0.364 4.633 -21.288 1.00 97.62 85 CYS A O 1
ATOM 641 N N . ALA A 1 86 ? 1.605 5.596 -20.875 1.00 97.44 86 ALA A N 1
ATOM 642 C CA . ALA A 1 86 ? 1.237 6.884 -21.475 1.00 97.44 86 ALA A CA 1
ATOM 643 C C . ALA A 1 86 ? 0.862 6.819 -22.970 1.00 97.44 86 ALA A C 1
ATOM 645 O O . ALA A 1 86 ? 0.284 7.762 -23.496 1.00 97.44 86 ALA A O 1
ATOM 646 N N . HIS A 1 87 ? 1.190 5.719 -23.659 1.00 97.69 87 HIS A N 1
ATOM 647 C CA . HIS A 1 87 ? 0.863 5.537 -25.073 1.00 97.69 87 HIS A CA 1
ATOM 648 C C . HIS A 1 87 ? -0.459 4.790 -25.301 1.00 97.69 87 HIS A C 1
ATOM 650 O O . HIS A 1 87 ? -1.210 5.142 -26.204 1.00 97.69 87 HIS A O 1
ATOM 656 N N . CYS A 1 88 ? -0.736 3.741 -24.517 1.00 97.12 88 CYS A N 1
ATOM 657 C CA . CYS A 1 88 ? -1.873 2.836 -24.747 1.00 97.12 88 CYS A CA 1
ATOM 658 C C . CYS A 1 88 ? -2.807 2.668 -23.540 1.00 97.12 88 CYS A C 1
ATOM 660 O O . CYS A 1 88 ? -3.738 1.874 -23.609 1.00 97.12 88 CYS A O 1
ATOM 662 N N . ASN A 1 89 ? -2.537 3.362 -22.432 1.00 96.62 89 ASN A N 1
ATOM 663 C CA . ASN A 1 89 ? -3.289 3.342 -21.172 1.00 96.62 89 ASN A CA 1
ATOM 664 C C . ASN A 1 89 ? -3.481 1.951 -20.538 1.00 96.62 89 ASN A C 1
ATOM 666 O O . ASN A 1 89 ? -4.327 1.764 -19.673 1.00 96.62 89 ASN A O 1
ATOM 670 N N . SER A 1 90 ? -2.685 0.951 -20.929 1.00 96.00 90 SER A N 1
ATOM 671 C CA . SER A 1 90 ? -2.719 -0.362 -20.282 1.00 96.00 90 SER A CA 1
ATOM 672 C C . SER A 1 90 ? -1.934 -0.337 -18.968 1.00 96.00 90 SER A C 1
ATOM 674 O O . SER A 1 90 ? -0.822 0.202 -18.916 1.00 96.00 90 SER A O 1
ATOM 676 N N . GLY A 1 91 ? -2.470 -0.982 -17.933 1.00 91.62 91 GLY A N 1
ATOM 677 C CA . GLY A 1 91 ? -1.719 -1.328 -16.723 1.00 91.62 91 GLY A CA 1
ATOM 678 C C . GLY A 1 91 ? -0.741 -2.493 -16.946 1.00 91.62 91 GLY A C 1
ATOM 679 O O . GLY A 1 91 ? -0.621 -3.026 -18.050 1.00 91.62 91 GLY A O 1
ATOM 680 N N . GLY A 1 92 ? -0.032 -2.901 -15.888 1.00 92.38 92 GLY A N 1
ATOM 681 C CA . GLY A 1 92 ? 0.836 -4.087 -15.883 1.00 92.38 92 GLY A CA 1
ATOM 682 C C . GLY A 1 92 ? 2.300 -3.788 -15.551 1.00 92.38 92 GLY A C 1
ATOM 683 O O . GLY A 1 92 ? 2.601 -2.887 -14.768 1.00 92.38 92 GLY A O 1
ATOM 684 N N . LYS A 1 93 ? 3.226 -4.564 -16.132 1.00 93.12 93 LYS A N 1
ATOM 685 C CA . LYS A 1 93 ? 4.672 -4.326 -15.999 1.00 93.12 93 LYS A CA 1
ATOM 686 C C . LYS A 1 93 ? 5.055 -3.113 -16.839 1.00 93.12 93 LYS A C 1
ATOM 688 O O . LYS A 1 93 ? 5.085 -3.185 -18.066 1.00 93.12 93 LYS A O 1
ATOM 693 N N . LEU A 1 94 ? 5.309 -1.995 -16.170 1.00 96.81 94 LEU A N 1
ATOM 694 C CA . LEU A 1 94 ? 5.616 -0.729 -16.820 1.00 96.81 94 LEU A CA 1
ATOM 695 C C . LEU A 1 94 ? 7.072 -0.324 -16.591 1.00 96.81 94 LEU A C 1
ATOM 697 O O . LEU A 1 94 ? 7.566 -0.278 -15.467 1.00 96.81 94 LEU A O 1
ATOM 701 N N . PHE A 1 95 ? 7.729 0.061 -17.674 1.00 94.94 95 PHE A N 1
ATOM 702 C CA . PHE A 1 95 ? 9.033 0.698 -17.701 1.00 94.94 95 PHE A CA 1
ATOM 703 C C . PHE A 1 95 ? 8.890 2.199 -17.493 1.00 94.94 95 PHE A C 1
ATOM 705 O O . PHE A 1 95 ? 8.025 2.849 -18.076 1.00 94.94 95 PHE A O 1
ATOM 712 N N . ILE A 1 96 ? 9.778 2.773 -16.693 1.00 96.06 96 ILE A N 1
ATOM 713 C CA . ILE A 1 96 ? 9.794 4.208 -16.435 1.00 96.06 96 ILE A CA 1
ATOM 714 C C . ILE A 1 96 ? 10.758 4.916 -17.394 1.00 96.06 96 ILE A C 1
ATOM 716 O O . ILE A 1 96 ? 11.846 4.412 -17.682 1.00 96.06 96 ILE A O 1
ATOM 720 N N . CYS A 1 97 ? 10.395 6.105 -17.879 1.00 96.19 97 CYS A N 1
ATOM 721 C CA . CYS A 1 97 ? 11.302 6.916 -18.690 1.00 96.19 97 CYS A CA 1
ATOM 722 C C . CYS A 1 97 ? 12.597 7.205 -17.914 1.00 96.19 97 CYS A C 1
ATOM 724 O O . CYS A 1 97 ? 12.557 7.810 -16.843 1.00 96.19 97 CYS A O 1
ATOM 726 N N . THR A 1 98 ? 13.757 6.833 -18.454 1.00 92.19 98 THR A N 1
ATOM 727 C CA . THR A 1 98 ? 15.053 7.026 -17.780 1.00 92.19 98 THR A CA 1
ATOM 728 C C . THR A 1 98 ? 15.455 8.497 -17.651 1.00 92.19 98 THR A C 1
ATOM 730 O O . THR A 1 98 ? 16.194 8.841 -16.730 1.00 92.19 98 THR A O 1
ATOM 733 N N . GLY A 1 99 ? 14.951 9.367 -18.534 1.00 92.31 99 GLY A N 1
ATOM 734 C CA . GLY A 1 99 ? 15.218 10.806 -18.510 1.00 92.31 99 GLY A CA 1
ATOM 735 C C . GLY A 1 99 ? 14.452 11.532 -17.404 1.00 92.31 99 GLY A C 1
ATOM 736 O O . GLY A 1 99 ? 15.058 12.126 -16.513 1.00 92.31 99 GLY A O 1
ATOM 737 N N . CYS A 1 100 ? 13.117 11.482 -17.446 1.00 93.69 100 CYS A N 1
ATOM 738 C CA . CYS A 1 100 ? 12.273 12.233 -16.512 1.00 93.69 100 CYS A CA 1
ATOM 739 C C . CYS A 1 100 ? 11.842 11.434 -15.274 1.00 93.69 100 CYS A C 1
ATOM 741 O O . CYS A 1 100 ? 11.523 12.039 -14.255 1.00 93.69 100 CYS A O 1
ATOM 743 N N . ARG A 1 101 ? 11.818 10.094 -15.345 1.00 92.12 101 ARG A N 1
ATOM 744 C CA . ARG A 1 101 ? 11.281 9.187 -14.313 1.00 92.12 101 ARG A CA 1
ATOM 745 C C . ARG A 1 101 ? 9.859 9.527 -13.842 1.00 92.12 101 ARG A C 1
ATOM 747 O O . ARG A 1 101 ? 9.505 9.266 -12.699 1.00 92.12 101 ARG A O 1
ATOM 754 N N . LYS A 1 102 ? 9.056 10.138 -14.716 1.00 93.00 102 LYS A N 1
ATOM 755 C CA . LYS A 1 102 ? 7.665 10.536 -14.431 1.00 93.00 102 LYS A CA 1
ATOM 756 C C . LYS A 1 102 ? 6.643 9.785 -15.277 1.00 93.00 102 LYS A C 1
ATOM 758 O O . LYS A 1 102 ? 5.526 9.581 -14.827 1.00 93.00 102 LYS A O 1
ATOM 763 N N . THR A 1 103 ? 7.036 9.362 -16.474 1.00 95.56 103 THR A N 1
ATOM 764 C CA . THR A 1 103 ? 6.151 8.703 -17.440 1.00 95.56 103 THR A CA 1
ATOM 765 C C . THR A 1 103 ? 6.466 7.214 -17.522 1.00 95.56 103 THR A C 1
ATOM 767 O O . THR A 1 103 ? 7.638 6.828 -17.446 1.00 95.56 103 THR A O 1
ATOM 770 N N . TYR A 1 104 ? 5.425 6.398 -17.677 1.00 97.06 104 TYR A N 1
ATOM 771 C CA . TYR A 1 104 ? 5.483 4.939 -17.670 1.00 97.06 104 TYR A CA 1
ATOM 772 C C . TYR A 1 104 ? 5.040 4.366 -19.024 1.00 97.06 104 TYR A C 1
ATOM 774 O O . TYR A 1 104 ? 4.154 4.915 -19.677 1.00 97.06 104 TYR A O 1
ATOM 782 N N . TYR A 1 105 ? 5.643 3.254 -19.448 1.00 97.75 105 TYR A N 1
ATOM 783 C CA . TYR A 1 105 ? 5.374 2.594 -20.728 1.00 97.75 105 TYR A CA 1
ATOM 784 C C . TYR A 1 105 ? 5.407 1.077 -20.580 1.00 97.75 105 TYR A C 1
ATOM 786 O O . TYR A 1 105 ? 6.279 0.557 -19.900 1.00 97.75 105 TYR A O 1
ATOM 794 N N . CYS A 1 106 ? 4.527 0.340 -21.253 1.00 97.69 106 CYS A N 1
ATOM 795 C CA . CYS A 1 106 ? 4.588 -1.127 -21.237 1.00 97.69 106 CYS A CA 1
ATOM 796 C C . CYS A 1 106 ? 5.707 -1.696 -22.129 1.00 97.69 106 CYS A C 1
ATOM 798 O O . CYS A 1 106 ? 6.118 -2.837 -21.945 1.00 97.69 106 CYS A O 1
ATOM 800 N N . SER A 1 107 ? 6.240 -0.910 -23.072 1.00 97.44 107 SER A N 1
ATOM 801 C CA . SER A 1 107 ? 7.323 -1.331 -23.964 1.00 97.44 107 SER A CA 1
ATOM 802 C C . SER A 1 107 ? 8.208 -0.162 -24.405 1.00 97.44 107 SER A C 1
ATOM 804 O O . SER A 1 107 ? 7.830 1.014 -24.344 1.00 97.44 107 SER A O 1
ATOM 806 N N . ARG A 1 108 ? 9.404 -0.491 -24.906 1.00 97.06 108 ARG A N 1
ATOM 807 C CA . ARG A 1 108 ? 10.323 0.488 -25.507 1.00 97.06 108 ARG A CA 1
ATOM 808 C C . ARG A 1 108 ? 9.771 1.084 -26.806 1.00 97.06 108 ARG A C 1
ATOM 810 O O . ARG A 1 108 ? 10.095 2.220 -27.143 1.00 97.06 108 ARG A O 1
ATOM 817 N N . GLU A 1 109 ? 8.928 0.339 -27.513 1.00 98.12 109 GLU A N 1
ATOM 818 C CA . GLU A 1 109 ? 8.253 0.804 -28.726 1.00 98.12 109 GLU A CA 1
ATOM 819 C C . GLU A 1 109 ? 7.269 1.931 -28.401 1.00 98.12 109 GLU A C 1
ATOM 821 O O . GLU A 1 109 ? 7.313 2.981 -29.041 1.00 98.12 109 GLU A O 1
ATOM 826 N N . HIS A 1 110 ? 6.471 1.768 -27.339 1.00 98.25 110 HIS A N 1
ATOM 827 C CA . HIS A 1 110 ? 5.551 2.801 -26.856 1.00 98.25 110 HIS A CA 1
ATOM 828 C C . HIS A 1 110 ? 6.293 4.044 -26.369 1.00 98.25 110 HIS A C 1
ATOM 830 O O . HIS A 1 110 ? 5.892 5.158 -26.694 1.00 98.25 110 HIS A O 1
ATOM 836 N N . GLN A 1 111 ? 7.424 3.871 -25.677 1.00 98.00 111 GLN A N 1
ATOM 837 C CA . GLN A 1 111 ? 8.285 4.998 -25.319 1.00 98.00 111 GLN A CA 1
ATOM 838 C C . GLN A 1 111 ? 8.794 5.746 -26.562 1.00 98.00 111 GLN A C 1
ATOM 840 O O . GLN A 1 111 ? 8.791 6.971 -26.576 1.00 98.00 111 GLN A O 1
ATOM 845 N N . ALA A 1 112 ? 9.238 5.045 -27.610 1.00 97.44 112 ALA A N 1
ATOM 846 C CA . ALA A 1 112 ? 9.759 5.671 -28.830 1.00 97.44 112 ALA A CA 1
ATOM 847 C C . ALA A 1 112 ? 8.665 6.327 -29.695 1.00 97.44 112 ALA A C 1
ATOM 849 O O . ALA A 1 112 ? 8.937 7.296 -30.412 1.00 97.44 112 ALA A O 1
ATOM 850 N N . ALA A 1 113 ? 7.442 5.794 -29.662 1.00 97.75 113 ALA A N 1
ATOM 851 C CA . ALA A 1 113 ? 6.273 6.418 -30.271 1.00 97.75 113 ALA A CA 1
ATOM 852 C C . ALA A 1 113 ? 5.903 7.711 -29.530 1.00 97.75 113 ALA A C 1
ATOM 854 O O . ALA A 1 113 ? 5.876 8.773 -30.149 1.00 97.75 113 ALA A O 1
ATOM 855 N N . ASP A 1 114 ? 5.745 7.649 -28.205 1.00 97.81 114 ASP A N 1
ATOM 856 C CA . ASP A 1 114 ? 5.420 8.817 -27.378 1.00 97.81 114 ASP A CA 1
ATOM 857 C C . ASP A 1 114 ? 6.528 9.888 -27.409 1.00 97.81 114 ASP A C 1
ATOM 859 O O . ASP A 1 114 ? 6.260 11.087 -27.471 1.00 97.81 114 ASP A O 1
ATOM 863 N N . TRP A 1 115 ? 7.799 9.465 -27.496 1.00 96.88 115 TRP A N 1
ATOM 864 C CA . TRP A 1 115 ? 8.949 10.360 -27.684 1.00 96.88 115 TRP A CA 1
ATOM 865 C C . TRP A 1 115 ? 8.793 11.264 -28.908 1.00 96.88 115 TRP A C 1
ATOM 867 O O . TRP A 1 115 ? 9.064 12.463 -28.829 1.00 96.88 115 TRP A O 1
ATOM 877 N N . ARG A 1 116 ? 8.346 10.695 -30.034 1.00 97.38 116 ARG A N 1
ATOM 878 C CA . ARG A 1 116 ? 8.092 11.435 -31.278 1.00 97.38 116 ARG A CA 1
ATOM 879 C C . ARG A 1 116 ? 6.808 12.263 -31.210 1.00 97.38 116 ARG A C 1
ATOM 881 O O . ARG A 1 116 ? 6.751 13.299 -31.859 1.00 97.38 116 ARG A O 1
ATOM 888 N N . ASN A 1 117 ? 5.840 11.853 -30.391 1.00 97.00 117 ASN A N 1
ATOM 889 C CA . ASN A 1 117 ? 4.545 12.520 -30.223 1.00 97.00 117 ASN A CA 1
ATOM 890 C C . ASN A 1 117 ? 4.555 13.672 -29.199 1.00 97.00 117 ASN A C 1
ATOM 892 O O . ASN A 1 117 ? 3.495 14.134 -28.789 1.00 97.00 117 ASN A O 1
ATOM 896 N N . GLY A 1 118 ? 5.730 14.153 -28.786 1.00 95.31 118 GLY A N 1
ATOM 897 C CA . GLY A 1 118 ? 5.857 15.340 -27.932 1.00 95.31 118 GLY A CA 1
ATOM 898 C C . GLY A 1 118 ? 6.411 15.068 -26.536 1.00 95.31 118 GLY A C 1
ATOM 899 O O . GLY A 1 118 ? 6.803 16.015 -25.851 1.00 95.31 118 GLY A O 1
ATOM 900 N N . HIS A 1 119 ? 6.579 13.802 -26.122 1.00 96.38 119 HIS A N 1
ATOM 901 C CA . HIS A 1 119 ? 7.269 13.525 -24.857 1.00 96.38 119 HIS A CA 1
ATOM 902 C C . HIS A 1 119 ? 8.697 14.078 -24.859 1.00 96.38 119 HIS A C 1
ATOM 904 O O . HIS A 1 119 ? 9.194 14.472 -23.814 1.00 96.38 119 HIS A O 1
ATOM 910 N N . ARG A 1 120 ? 9.356 14.204 -26.019 1.00 95.38 120 ARG A N 1
ATOM 911 C CA . ARG A 1 120 ? 10.677 14.844 -26.122 1.00 95.38 120 ARG A CA 1
ATOM 912 C C . ARG A 1 120 ? 10.714 16.271 -25.562 1.00 95.38 120 ARG A C 1
ATOM 914 O O . ARG A 1 120 ? 11.724 16.660 -24.985 1.00 95.38 120 ARG A O 1
ATOM 921 N N . GLU A 1 121 ? 9.645 17.038 -25.740 1.00 94.31 121 GLU A N 1
ATOM 922 C CA . GLU A 1 121 ? 9.568 18.443 -25.319 1.00 94.31 121 GLU A CA 1
ATOM 923 C C . GLU A 1 121 ? 9.246 18.561 -23.827 1.00 94.31 121 GLU A C 1
ATOM 925 O O . GLU A 1 121 ? 9.768 19.427 -23.124 1.00 94.31 121 GLU A O 1
ATOM 930 N N . THR A 1 122 ? 8.417 17.647 -23.320 1.00 93.31 122 THR A N 1
ATOM 931 C CA . THR A 1 122 ? 7.989 17.618 -21.915 1.00 93.31 122 THR A CA 1
ATOM 932 C C . THR A 1 122 ? 8.915 16.803 -21.018 1.00 93.31 122 THR A C 1
ATOM 934 O O . THR A 1 122 ? 8.907 16.977 -19.793 1.00 93.31 122 THR A O 1
ATOM 937 N N . CYS A 1 123 ? 9.758 15.952 -21.606 1.00 94.12 123 CYS A N 1
ATOM 938 C CA . CYS A 1 123 ? 10.818 15.217 -20.941 1.00 94.12 123 CYS A CA 1
ATOM 939 C C . CYS A 1 123 ? 11.917 16.195 -20.528 1.00 94.12 123 CYS A C 1
ATOM 941 O O . CYS A 1 123 ? 13.011 16.231 -21.090 1.00 94.12 123 CYS A O 1
ATOM 943 N N . LYS A 1 124 ? 11.634 16.976 -19.483 1.00 84.31 124 LYS A N 1
ATOM 944 C CA . LYS A 1 124 ? 12.641 17.717 -18.735 1.00 84.31 124 LYS A CA 1
ATOM 945 C C . LYS A 1 124 ? 13.614 16.683 -18.178 1.00 84.31 124 LYS A C 1
ATOM 947 O O . LYS A 1 124 ? 13.334 16.040 -17.165 1.00 84.31 124 LYS A O 1
ATOM 952 N N . THR A 1 125 ? 14.741 16.497 -18.859 1.00 66.88 125 THR A N 1
ATOM 953 C CA . THR A 1 125 ? 15.958 15.859 -18.344 1.00 66.88 125 THR A CA 1
ATOM 954 C C . THR A 1 125 ? 16.410 16.664 -17.132 1.00 66.88 125 THR A C 1
ATOM 956 O O . THR A 1 125 ? 17.209 17.585 -17.232 1.00 66.88 125 THR A O 1
ATOM 959 N N . GLY A 1 126 ? 15.774 16.410 -15.997 1.00 59.22 126 GLY A N 1
ATOM 960 C CA . GLY A 1 126 ? 15.726 17.362 -14.895 1.00 59.22 126 GLY A CA 1
ATOM 961 C C . GLY A 1 126 ? 15.344 16.699 -13.586 1.00 59.22 126 GLY A C 1
ATOM 962 O O . GLY A 1 126 ? 14.575 17.247 -12.809 1.00 59.22 126 GLY A O 1
ATOM 963 N N . GLY A 1 127 ? 15.877 15.507 -13.341 1.00 50.22 127 GLY A N 1
ATOM 964 C CA . GLY A 1 127 ? 16.256 15.144 -11.988 1.00 50.22 127 GLY A CA 1
ATOM 965 C C . GLY A 1 127 ? 17.770 15.212 -11.932 1.00 50.22 127 GLY A C 1
ATOM 966 O O . GLY A 1 127 ? 18.419 14.242 -12.318 1.00 50.22 127 GLY A O 1
ATOM 967 N N . SER A 1 128 ? 18.330 16.338 -11.491 1.00 48.09 128 SER A N 1
ATOM 968 C CA . SER A 1 128 ? 19.688 16.379 -10.954 1.00 48.09 128 SER A CA 1
ATOM 969 C C . SER A 1 128 ? 19.801 15.255 -9.923 1.00 48.09 128 SER A C 1
ATOM 971 O O . SER A 1 128 ? 19.327 15.358 -8.794 1.00 48.09 128 SER A O 1
ATOM 973 N N . ARG A 1 129 ? 20.359 14.108 -10.323 1.00 51.03 129 ARG A N 1
ATOM 974 C CA . ARG A 1 129 ? 20.777 13.106 -9.344 1.00 51.03 129 ARG A CA 1
ATOM 975 C C . ARG A 1 129 ? 21.848 13.796 -8.494 1.00 51.03 129 ARG A C 1
ATOM 977 O O . ARG A 1 129 ? 22.728 14.420 -9.086 1.00 51.03 129 ARG A O 1
ATOM 984 N N . PRO A 1 130 ? 21.832 13.697 -7.155 1.00 54.50 130 PRO A N 1
ATOM 985 C CA . PRO A 1 130 ? 23.029 14.007 -6.387 1.00 54.50 130 PRO A CA 1
ATOM 986 C C . PRO A 1 130 ? 24.145 13.106 -6.931 1.00 54.50 130 PRO A C 1
ATOM 988 O O . PRO A 1 130 ? 24.042 11.878 -6.884 1.00 54.50 130 PRO A O 1
ATOM 991 N N . SER A 1 131 ? 25.163 13.715 -7.537 1.00 48.78 131 SER A N 1
ATOM 992 C CA . SER A 1 131 ? 26.179 13.076 -8.389 1.00 48.78 131 SER A CA 1
ATOM 993 C C . SER A 1 131 ? 27.136 12.104 -7.668 1.00 48.78 131 SER A C 1
ATOM 995 O O . SER A 1 131 ? 28.241 11.875 -8.144 1.00 48.78 131 SER A O 1
ATOM 997 N N . GLY A 1 132 ? 26.750 11.511 -6.534 1.00 50.81 132 GLY A N 1
ATOM 998 C CA . GLY A 1 132 ? 27.621 10.679 -5.693 1.00 50.81 132 GLY A CA 1
ATOM 999 C C . GLY A 1 132 ? 27.214 9.212 -5.527 1.00 50.81 132 GLY A C 1
ATOM 1000 O O . GLY A 1 132 ? 27.996 8.431 -4.990 1.00 50.81 132 GLY A O 1
ATOM 1001 N N . VAL A 1 133 ? 26.025 8.793 -5.973 1.00 51.38 133 VAL A N 1
ATOM 1002 C CA . VAL A 1 133 ? 25.564 7.410 -5.747 1.00 51.38 133 VAL A CA 1
ATOM 1003 C C . VAL A 1 133 ? 25.882 6.554 -6.970 1.00 51.38 133 VAL A C 1
ATOM 1005 O O . VAL A 1 133 ? 25.227 6.675 -8.009 1.00 51.38 133 VAL A O 1
ATOM 1008 N N . LYS A 1 134 ? 26.896 5.683 -6.850 1.00 43.91 134 LYS A N 1
ATOM 1009 C CA . LYS A 1 134 ? 27.178 4.623 -7.832 1.00 43.91 134 LYS A CA 1
ATOM 1010 C C . LYS A 1 134 ? 25.870 3.896 -8.135 1.00 43.91 134 LYS A C 1
ATOM 1012 O O . LYS A 1 134 ? 25.183 3.470 -7.210 1.00 43.91 134 LYS A O 1
ATOM 1017 N N . ALA A 1 135 ? 25.509 3.805 -9.414 1.00 45.19 135 ALA A N 1
ATOM 1018 C CA . ALA A 1 135 ? 24.315 3.095 -9.844 1.00 45.19 135 ALA A CA 1
ATOM 1019 C C . ALA A 1 135 ? 24.439 1.622 -9.427 1.00 45.19 135 ALA A C 1
ATOM 1021 O O . ALA A 1 135 ? 25.129 0.842 -10.078 1.00 45.19 135 ALA A O 1
ATOM 1022 N N . GLY A 1 136 ? 23.810 1.268 -8.305 1.00 47.69 136 GLY A N 1
ATOM 1023 C CA . GLY A 1 136 ? 23.464 -0.115 -8.014 1.00 47.69 136 GLY A CA 1
ATOM 1024 C C . GLY A 1 136 ? 22.497 -0.643 -9.080 1.00 47.69 136 GLY A C 1
ATOM 1025 O O . GLY A 1 136 ? 21.939 0.159 -9.840 1.00 47.69 136 GLY A O 1
ATOM 1026 N N . PRO A 1 137 ? 22.313 -1.971 -9.165 1.00 46.50 137 PRO A N 1
ATOM 1027 C CA . PRO A 1 137 ? 21.364 -2.573 -10.094 1.00 46.50 137 PRO A CA 1
ATOM 1028 C C . PRO A 1 137 ? 20.005 -1.881 -9.959 1.00 46.50 137 PRO A C 1
ATOM 1030 O O . PRO A 1 137 ? 19.498 -1.689 -8.854 1.00 46.50 137 PRO A O 1
ATOM 1033 N N . VAL A 1 138 ? 19.469 -1.436 -11.094 1.00 45.69 138 VAL A N 1
ATOM 1034 C CA . VAL A 1 138 ? 18.138 -0.839 -11.194 1.00 45.69 138 VAL A CA 1
ATOM 1035 C C . VAL A 1 138 ? 17.145 -1.931 -10.804 1.00 45.69 138 VAL A C 1
ATOM 1037 O O . VAL A 1 138 ? 16.923 -2.852 -11.580 1.00 45.69 138 VAL A O 1
ATOM 1040 N N . LEU A 1 139 ? 16.631 -1.872 -9.574 1.00 46.19 139 LEU A N 1
ATOM 1041 C CA . LEU A 1 139 ? 15.542 -2.737 -9.124 1.00 46.19 139 LEU A CA 1
ATOM 1042 C C . LEU A 1 139 ? 14.267 -2.347 -9.882 1.00 46.19 139 LEU A C 1
ATOM 1044 O O . LEU A 1 139 ? 14.000 -1.157 -10.083 1.00 46.19 139 LEU A O 1
ATOM 1048 N N . GLU A 1 140 ? 13.527 -3.355 -10.336 1.00 47.09 140 GLU A N 1
ATOM 1049 C CA . GLU A 1 140 ? 12.296 -3.212 -11.113 1.00 47.09 140 GLU A CA 1
ATOM 1050 C C . GLU A 1 140 ? 11.273 -2.308 -10.385 1.00 47.09 140 GLU A C 1
ATOM 1052 O O . GLU A 1 140 ? 11.126 -2.400 -9.158 1.00 47.09 140 GLU A O 1
ATOM 1057 N N . PRO A 1 141 ? 10.541 -1.419 -11.093 1.00 43.50 141 PRO A N 1
ATOM 1058 C CA . PRO A 1 141 ? 9.557 -0.527 -10.483 1.00 43.50 141 PRO A CA 1
ATOM 1059 C C . PRO A 1 141 ? 8.345 -1.334 -9.994 1.00 43.50 141 PRO A C 1
ATOM 1061 O O . PRO A 1 141 ? 7.385 -1.554 -10.722 1.00 43.50 141 PRO A O 1
ATOM 1064 N N . GLY A 1 142 ? 8.388 -1.783 -8.745 1.00 50.88 142 GLY A N 1
ATOM 1065 C CA . GLY A 1 142 ? 7.340 -2.615 -8.143 1.00 50.88 142 GLY A CA 1
ATOM 1066 C C . GLY A 1 142 ? 7.842 -3.447 -6.970 1.00 50.88 142 GLY A C 1
ATOM 1067 O O . GLY A 1 142 ? 7.067 -3.784 -6.082 1.00 50.88 142 GLY A O 1
ATOM 1068 N N . GLU A 1 143 ? 9.149 -3.681 -6.908 1.00 47.47 143 GLU A N 1
ATOM 1069 C CA . GLU A 1 143 ? 9.798 -4.349 -5.789 1.00 47.47 143 GLU A CA 1
ATOM 1070 C C . GLU A 1 143 ? 10.533 -3.290 -4.969 1.00 47.47 143 GLU A C 1
ATOM 1072 O O . GLU A 1 143 ? 11.729 -3.044 -5.151 1.00 47.47 143 GLU A O 1
ATOM 1077 N N . ARG A 1 144 ? 9.819 -2.615 -4.052 1.00 60.00 144 ARG A N 1
ATOM 1078 C CA . ARG A 1 144 ? 10.552 -1.991 -2.944 1.00 60.00 144 ARG A CA 1
ATOM 1079 C C . ARG A 1 144 ? 11.300 -3.137 -2.265 1.00 60.00 144 ARG A C 1
ATOM 1081 O O . ARG A 1 144 ? 10.664 -4.142 -1.944 1.00 60.00 144 ARG A O 1
ATOM 1088 N N . PRO A 1 145 ? 12.625 -3.044 -2.080 1.00 63.16 145 PRO A N 1
ATOM 1089 C CA . PRO A 1 145 ? 13.339 -4.105 -1.399 1.00 63.16 145 PRO A CA 1
ATOM 1090 C C . PRO A 1 145 ? 12.695 -4.275 -0.023 1.00 63.16 145 PRO A C 1
ATOM 1092 O O . PRO A 1 145 ? 12.573 -3.302 0.720 1.00 63.16 145 PRO A O 1
ATOM 1095 N N . LEU A 1 146 ? 12.262 -5.500 0.292 1.00 66.75 146 LEU A N 1
ATOM 1096 C CA . LEU A 1 146 ? 11.552 -5.860 1.530 1.00 66.75 146 LEU A CA 1
ATOM 1097 C C . LEU A 1 146 ? 12.270 -5.360 2.795 1.00 66.75 146 LEU A C 1
ATOM 1099 O O . LEU A 1 146 ? 11.651 -5.155 3.834 1.00 66.75 146 LEU A O 1
ATOM 1103 N N . SER A 1 147 ? 13.580 -5.111 2.708 1.00 77.06 147 SER A N 1
ATOM 1104 C CA . SER A 1 147 ? 14.371 -4.474 3.759 1.00 77.06 147 SER A CA 1
ATOM 1105 C C . SER A 1 147 ? 13.901 -3.063 4.129 1.00 77.06 147 SER A C 1
ATOM 1107 O O . SER A 1 147 ? 14.014 -2.693 5.291 1.00 77.06 147 SER A O 1
ATOM 1109 N N . ILE A 1 148 ? 13.399 -2.268 3.177 1.00 77.25 148 ILE A N 1
ATOM 1110 C CA . ILE A 1 148 ? 12.888 -0.912 3.440 1.00 77.25 148 ILE A CA 1
ATOM 1111 C C . ILE A 1 148 ? 11.526 -0.996 4.131 1.00 77.25 148 ILE A C 1
ATOM 1113 O O . ILE A 1 148 ? 11.357 -0.386 5.180 1.00 77.25 148 ILE A O 1
ATOM 1117 N N . GLU A 1 149 ? 10.605 -1.821 3.617 1.00 82.44 149 GLU A N 1
ATOM 1118 C CA . GLU A 1 149 ? 9.288 -2.031 4.248 1.00 82.44 149 GLU A CA 1
ATOM 1119 C C . GLU A 1 149 ? 9.430 -2.543 5.691 1.00 82.44 149 GLU A C 1
ATOM 1121 O O . GLU A 1 149 ? 8.681 -2.152 6.581 1.00 82.44 149 GLU A O 1
ATOM 1126 N N . MET A 1 150 ? 10.436 -3.380 5.953 1.00 84.62 150 MET A N 1
ATOM 1127 C CA . MET A 1 150 ? 10.720 -3.899 7.290 1.00 84.62 150 MET A CA 1
ATOM 1128 C C . MET A 1 150 ? 11.278 -2.843 8.251 1.00 84.62 150 MET A C 1
ATOM 1130 O O . MET A 1 150 ? 10.980 -2.901 9.443 1.00 84.62 150 MET A O 1
ATOM 1134 N N . LEU A 1 151 ? 12.074 -1.886 7.761 1.00 87.75 151 LEU A N 1
ATOM 1135 C CA . LEU A 1 151 ? 12.567 -0.771 8.575 1.00 87.75 151 LEU A CA 1
ATOM 1136 C C . LEU A 1 151 ? 11.431 0.192 8.927 1.00 87.75 151 LEU A C 1
ATOM 1138 O O . LEU A 1 151 ? 11.276 0.522 10.100 1.00 87.75 151 LEU A O 1
ATOM 1142 N N . GLU A 1 152 ? 10.601 0.553 7.946 1.00 88.94 152 GLU A N 1
ATOM 1143 C CA . GLU A 1 152 ? 9.408 1.386 8.156 1.00 88.94 152 GLU A CA 1
ATOM 1144 C C . GLU A 1 152 ? 8.443 0.719 9.149 1.00 88.94 152 GLU A C 1
ATOM 1146 O O . GLU A 1 152 ? 7.968 1.353 10.092 1.00 88.94 152 GLU A O 1
ATOM 1151 N N . LEU A 1 153 ? 8.214 -0.591 9.008 1.00 91.00 153 LEU A N 1
ATOM 1152 C CA . LEU A 1 153 ? 7.394 -1.365 9.940 1.00 91.00 153 LEU A CA 1
ATOM 1153 C C . LEU A 1 153 ? 7.986 -1.387 11.357 1.00 91.00 153 LEU A C 1
ATOM 1155 O O . LEU A 1 153 ? 7.252 -1.240 12.333 1.00 91.00 153 LEU A O 1
ATOM 1159 N N . ALA A 1 154 ? 9.304 -1.557 11.488 1.00 91.50 154 ALA A N 1
ATOM 1160 C CA . ALA A 1 154 ? 9.970 -1.562 12.786 1.00 91.50 154 ALA A CA 1
ATOM 1161 C C . ALA A 1 154 ? 9.934 -0.184 13.468 1.00 91.50 154 ALA A C 1
ATOM 1163 O O . ALA A 1 154 ? 9.828 -0.110 14.693 1.00 91.50 154 ALA A O 1
ATOM 1164 N N . GLU A 1 155 ? 10.027 0.908 12.707 1.00 92.00 155 GLU A N 1
ATOM 1165 C CA . GLU A 1 155 ? 9.879 2.272 13.226 1.00 92.00 155 GLU A CA 1
ATOM 1166 C C . GLU A 1 155 ? 8.442 2.559 13.655 1.00 92.00 155 GLU A C 1
ATOM 1168 O O . GLU A 1 155 ? 8.230 3.030 14.775 1.00 92.00 155 GLU A O 1
ATOM 1173 N N . LEU A 1 156 ? 7.461 2.172 12.834 1.00 91.00 156 LEU A N 1
ATOM 1174 C CA . LEU A 1 156 ? 6.048 2.267 13.184 1.00 91.00 156 LEU A CA 1
ATOM 1175 C C . LEU A 1 156 ? 5.760 1.507 14.484 1.00 91.00 156 LEU A C 1
ATOM 1177 O O . LEU A 1 156 ? 5.154 2.053 15.402 1.00 91.00 156 LEU A O 1
ATOM 1181 N N . PHE A 1 157 ? 6.249 0.272 14.603 1.00 93.94 157 PHE A N 1
ATOM 1182 C CA . PHE A 1 157 ? 6.051 -0.542 15.799 1.00 93.94 157 PHE A CA 1
ATOM 1183 C C . PHE A 1 157 ? 6.667 0.090 17.058 1.00 93.94 157 PHE A C 1
ATOM 1185 O O . PHE A 1 157 ? 6.036 0.124 18.114 1.00 93.94 157 PHE A O 1
ATOM 1192 N N . LYS A 1 158 ? 7.875 0.658 16.948 1.00 93.94 158 LYS A N 1
ATOM 1193 C CA . LYS A 1 158 ? 8.524 1.385 18.054 1.00 93.94 158 LYS A CA 1
ATOM 1194 C C . LYS A 1 158 ? 7.744 2.635 18.463 1.00 93.94 158 LYS A C 1
ATOM 1196 O O . LYS A 1 158 ? 7.633 2.895 19.659 1.00 93.94 158 LYS A O 1
ATOM 1201 N N . SER A 1 159 ? 7.215 3.383 17.495 1.00 93.25 159 SER A N 1
ATOM 1202 C CA . SER A 1 159 ? 6.402 4.577 17.749 1.00 93.25 159 SER A CA 1
ATOM 1203 C C . SER A 1 159 ? 5.100 4.225 18.475 1.00 93.25 159 SER A C 1
ATOM 1205 O O . SER A 1 159 ? 4.766 4.856 19.477 1.00 93.25 159 SER A O 1
ATOM 1207 N N . VAL A 1 160 ? 4.425 3.143 18.059 1.00 94.44 160 VAL A N 1
ATOM 1208 C CA . VAL A 1 160 ? 3.220 2.629 18.739 1.00 94.44 160 VAL A CA 1
ATOM 1209 C C . VAL A 1 160 ? 3.500 2.279 20.203 1.00 94.44 160 VAL A C 1
ATOM 1211 O O . VAL A 1 160 ? 2.666 2.537 21.069 1.00 94.44 160 VAL A O 1
ATOM 1214 N N . HIS A 1 161 ? 4.684 1.739 20.496 1.00 90.75 161 HIS A N 1
ATOM 1215 C CA . HIS A 1 161 ? 5.087 1.402 21.860 1.00 90.75 161 HIS A CA 1
ATOM 1216 C C . HIS A 1 161 ? 5.366 2.615 22.752 1.00 90.75 161 HIS A C 1
ATOM 1218 O O . HIS A 1 161 ? 5.037 2.574 23.938 1.00 90.75 161 HIS A O 1
ATOM 1224 N N . LYS A 1 162 ? 6.037 3.644 22.223 1.00 93.06 162 LYS A N 1
ATOM 1225 C CA . LYS A 1 162 ? 6.608 4.724 23.043 1.00 93.06 162 LYS A CA 1
ATOM 1226 C C . LYS A 1 162 ? 5.740 5.969 23.117 1.00 93.06 162 LYS A C 1
ATOM 1228 O O . LYS A 1 162 ? 5.585 6.522 24.200 1.00 93.06 162 LYS A O 1
ATOM 1233 N N . ASP A 1 163 ? 5.197 6.393 21.982 1.00 92.38 163 ASP A N 1
ATOM 1234 C CA . ASP A 1 163 ? 4.782 7.787 21.802 1.00 92.38 163 ASP A CA 1
ATOM 1235 C C . ASP A 1 163 ? 3.278 7.929 21.524 1.00 92.38 163 ASP A C 1
ATOM 1237 O O . ASP A 1 163 ? 2.739 9.033 21.540 1.00 92.38 163 ASP A O 1
ATOM 1241 N N . MET A 1 164 ? 2.582 6.816 21.277 1.00 92.56 164 MET A N 1
ATOM 1242 C CA . MET A 1 164 ? 1.158 6.828 20.949 1.00 92.56 164 MET A CA 1
ATOM 1243 C C . MET A 1 164 ? 0.265 6.854 22.198 1.00 92.56 164 MET A C 1
ATOM 1245 O O . MET A 1 164 ? 0.480 6.052 23.109 1.00 92.56 164 MET A O 1
ATOM 1249 N N . PRO A 1 165 ? -0.767 7.717 22.240 1.00 94.25 165 PRO A N 1
ATOM 1250 C CA . PRO A 1 165 ? -1.751 7.716 23.318 1.00 94.25 165 PRO A CA 1
ATOM 1251 C C . PRO A 1 165 ? -2.640 6.463 23.243 1.00 94.25 165 PRO A C 1
ATOM 1253 O O . PRO A 1 165 ? -2.890 5.941 22.152 1.00 94.25 165 PRO A O 1
ATOM 1256 N N . GLU A 1 166 ? -3.092 5.963 24.399 1.00 91.88 166 GLU A N 1
ATOM 1257 C CA . GLU A 1 166 ? -3.819 4.685 24.529 1.00 91.88 166 GLU A CA 1
ATOM 1258 C C . GLU A 1 166 ? -5.047 4.600 23.613 1.00 91.88 166 GLU A C 1
ATOM 1260 O O . GLU A 1 166 ? -5.250 3.578 22.959 1.00 91.88 166 GLU A O 1
ATOM 1265 N N . GLU A 1 167 ? -5.803 5.691 23.468 1.00 91.94 167 GLU A N 1
ATOM 1266 C CA . GLU A 1 167 ? -6.983 5.757 22.600 1.00 91.94 167 GLU A CA 1
ATOM 1267 C C . GLU A 1 167 ? -6.683 5.478 21.117 1.00 91.94 167 GLU A C 1
ATOM 1269 O O . GLU A 1 167 ? -7.556 5.017 20.382 1.00 91.94 167 GLU A O 1
ATOM 1274 N N . ASN A 1 168 ? -5.442 5.700 20.676 1.00 94.50 168 ASN A N 1
ATOM 1275 C CA . ASN A 1 168 ? -5.025 5.482 19.292 1.00 94.50 168 ASN A CA 1
ATOM 1276 C C . ASN A 1 168 ? -4.252 4.168 19.107 1.00 94.50 168 ASN A C 1
ATOM 1278 O O . ASN A 1 168 ? -4.109 3.697 17.970 1.00 94.50 168 ASN A O 1
ATOM 1282 N N . LYS A 1 169 ? -3.750 3.556 20.192 1.00 94.31 169 LYS A N 1
ATOM 1283 C CA . LYS A 1 169 ? -2.894 2.358 20.126 1.00 94.31 169 LYS A CA 1
ATOM 1284 C C . LYS A 1 169 ? -3.578 1.194 19.431 1.00 94.31 169 LYS A C 1
ATOM 1286 O O . LYS A 1 169 ? -2.951 0.563 18.581 1.00 94.31 169 LYS A O 1
ATOM 1291 N N . GLU A 1 170 ? -4.857 0.945 19.709 1.00 94.69 170 GLU A N 1
ATOM 1292 C CA . GLU A 1 170 ? -5.592 -0.154 19.073 1.00 94.69 170 GLU A CA 1
ATOM 1293 C C . GLU A 1 170 ? -5.580 -0.029 17.539 1.00 94.69 170 GLU A C 1
ATOM 1295 O O . GLU A 1 170 ? -5.223 -0.973 16.828 1.00 94.69 170 GLU A O 1
ATOM 1300 N N . GLY A 1 171 ? -5.918 1.156 17.019 1.00 92.38 171 GLY A N 1
ATOM 1301 C CA . GLY A 1 171 ? -5.981 1.413 15.581 1.00 92.38 171 GLY A CA 1
ATOM 1302 C C . GLY A 1 171 ? -4.632 1.220 14.886 1.00 92.38 171 GLY A C 1
ATOM 1303 O O . GLY A 1 171 ? -4.571 0.634 13.803 1.00 92.38 171 GLY A O 1
ATOM 1304 N N . ALA A 1 172 ? -3.536 1.655 15.509 1.00 94.75 172 ALA A N 1
ATOM 1305 C CA . ALA A 1 172 ? -2.206 1.459 14.940 1.00 94.75 172 ALA A CA 1
ATOM 1306 C C . ALA A 1 172 ? -1.698 0.020 15.065 1.00 94.75 172 ALA A C 1
ATOM 1308 O O . ALA A 1 172 ? -1.107 -0.488 14.113 1.00 94.75 172 ALA A O 1
ATOM 1309 N N . LEU A 1 173 ? -1.979 -0.676 16.171 1.00 95.69 173 LEU A N 1
ATOM 1310 C CA . LEU A 1 173 ? -1.653 -2.098 16.315 1.00 95.69 173 LEU A CA 1
ATOM 1311 C C . LEU A 1 173 ? -2.352 -2.940 15.241 1.00 95.69 173 LEU A C 1
ATOM 1313 O O . LEU A 1 173 ? -1.719 -3.812 14.647 1.00 95.69 173 LEU A O 1
ATOM 1317 N N . ARG A 1 174 ? -3.617 -2.638 14.906 1.00 94.62 174 ARG A N 1
ATOM 1318 C CA . ARG A 1 174 ? -4.318 -3.282 13.777 1.00 94.62 174 ARG A CA 1
ATOM 1319 C C . ARG A 1 174 ? -3.596 -3.061 12.447 1.00 94.62 174 ARG A C 1
ATOM 1321 O O . ARG A 1 174 ? -3.468 -4.003 11.668 1.00 94.62 174 ARG A O 1
ATOM 1328 N N . LYS A 1 175 ? -3.097 -1.844 12.193 1.00 92.81 175 LYS A N 1
ATOM 1329 C CA . LYS A 1 175 ? -2.315 -1.536 10.982 1.00 92.81 175 LYS A CA 1
ATOM 1330 C C . LYS A 1 175 ? -1.006 -2.326 10.943 1.00 92.81 175 LYS A C 1
ATOM 1332 O O . LYS A 1 175 ? -0.709 -2.922 9.914 1.00 92.81 175 LYS A O 1
ATOM 1337 N N . VAL A 1 176 ? -0.266 -2.392 12.054 1.00 94.25 176 VAL A N 1
ATOM 1338 C CA . VAL A 1 176 ? 0.958 -3.208 12.161 1.00 94.25 176 VAL A CA 1
ATOM 1339 C C . VAL A 1 176 ? 0.654 -4.675 11.857 1.00 94.25 176 VAL A C 1
ATOM 1341 O O . VAL A 1 176 ? 1.327 -5.269 11.019 1.00 94.25 176 VAL A O 1
ATOM 1344 N N . ILE A 1 177 ? -0.375 -5.251 12.491 1.00 95.75 177 ILE A N 1
ATOM 1345 C CA . ILE A 1 177 ? -0.797 -6.643 12.261 1.00 95.75 177 ILE A CA 1
ATOM 1346 C C . ILE A 1 177 ? -1.084 -6.876 10.776 1.00 95.75 177 ILE A C 1
ATOM 1348 O O . ILE A 1 177 ? -0.553 -7.817 10.190 1.00 95.75 177 ILE A O 1
ATOM 1352 N N . HIS A 1 178 ? -1.865 -5.990 10.156 1.00 94.44 178 HIS A N 1
ATOM 1353 C CA . HIS A 1 178 ? -2.217 -6.092 8.744 1.00 94.44 178 HIS A CA 1
ATOM 1354 C C . HIS A 1 178 ? -0.986 -6.044 7.825 1.00 94.44 178 HIS A C 1
ATOM 1356 O O . HIS A 1 178 ? -0.855 -6.874 6.926 1.00 94.44 178 HIS A O 1
ATOM 1362 N N . VAL A 1 179 ? -0.054 -5.115 8.067 1.00 90.31 179 VAL A N 1
ATOM 1363 C CA . VAL A 1 179 ? 1.185 -5.002 7.281 1.00 90.31 179 VAL A CA 1
ATOM 1364 C C . VAL A 1 179 ? 2.068 -6.238 7.463 1.00 90.31 179 VAL A C 1
ATOM 1366 O O . VAL A 1 179 ? 2.534 -6.794 6.470 1.00 90.31 179 VAL A O 1
ATOM 1369 N N . CYS A 1 180 ? 2.246 -6.728 8.695 1.00 91.56 180 CYS A N 1
ATOM 1370 C CA . CYS A 1 180 ? 2.969 -7.975 8.955 1.00 91.56 180 CYS A CA 1
ATOM 1371 C C . CYS A 1 180 ? 2.364 -9.156 8.181 1.00 91.56 180 CYS A C 1
ATOM 1373 O O . CYS A 1 180 ? 3.095 -9.924 7.557 1.00 91.56 180 CYS A O 1
ATOM 1375 N N . GLU A 1 181 ? 1.037 -9.300 8.187 1.00 92.81 181 GLU A N 1
ATOM 1376 C CA . GLU A 1 181 ? 0.342 -10.365 7.456 1.00 92.81 181 GLU A CA 1
ATOM 1377 C C . GLU A 1 181 ? 0.518 -10.243 5.938 1.00 92.81 181 GLU A C 1
ATOM 1379 O O . GLU A 1 181 ? 0.707 -11.256 5.266 1.00 92.81 181 GLU A O 1
ATOM 1384 N N . LEU A 1 182 ? 0.509 -9.024 5.388 1.00 89.81 182 LEU A N 1
ATOM 1385 C CA . LEU A 1 182 ? 0.794 -8.793 3.970 1.00 89.81 182 LEU A CA 1
ATOM 1386 C C . LEU A 1 182 ? 2.237 -9.157 3.606 1.00 89.81 182 LEU A C 1
ATOM 1388 O O . LEU A 1 182 ? 2.445 -9.805 2.581 1.00 89.81 182 LEU A O 1
ATOM 1392 N N . ILE A 1 183 ? 3.218 -8.792 4.437 1.00 87.12 183 ILE A N 1
ATOM 1393 C CA . ILE A 1 183 ? 4.628 -9.152 4.220 1.00 87.12 183 ILE A CA 1
ATOM 1394 C C . ILE A 1 183 ? 4.799 -10.673 4.258 1.00 87.12 183 ILE A C 1
ATOM 1396 O O . ILE A 1 183 ? 5.450 -11.235 3.380 1.00 87.12 183 ILE A O 1
ATOM 1400 N N . ILE A 1 184 ? 4.175 -11.351 5.227 1.00 88.19 184 ILE A N 1
ATOM 1401 C CA . ILE A 1 184 ? 4.220 -12.816 5.332 1.00 88.19 184 ILE A CA 1
ATOM 1402 C C . ILE A 1 184 ? 3.577 -13.472 4.102 1.00 88.19 184 ILE A C 1
ATOM 1404 O O . ILE A 1 184 ? 4.145 -14.414 3.561 1.00 88.19 184 ILE A O 1
ATOM 1408 N N . LYS A 1 185 ? 2.432 -12.963 3.623 1.00 87.94 185 LYS A N 1
ATOM 1409 C CA . LYS A 1 185 ? 1.745 -13.494 2.430 1.00 87.94 185 LYS A CA 1
ATOM 1410 C C . LYS A 1 185 ? 2.525 -13.275 1.132 1.00 87.94 185 LYS A C 1
ATOM 1412 O O . LYS A 1 185 ? 2.482 -14.129 0.255 1.00 87.94 185 LYS A O 1
ATOM 1417 N N . ARG A 1 186 ? 3.194 -12.127 0.985 1.00 85.00 186 ARG A N 1
ATOM 1418 C CA . ARG A 1 186 ? 3.998 -11.792 -0.207 1.00 85.00 186 ARG A CA 1
ATOM 1419 C C . ARG A 1 186 ? 5.371 -12.454 -0.199 1.00 85.00 186 ARG A C 1
ATOM 1421 O O . ARG A 1 186 ? 6.014 -12.545 -1.241 1.00 85.00 186 ARG A O 1
ATOM 1428 N N . GLY A 1 187 ? 5.844 -12.849 0.975 1.00 78.31 187 GLY A N 1
ATOM 1429 C CA . GLY A 1 187 ? 7.192 -13.334 1.157 1.00 78.31 187 GLY A CA 1
ATOM 1430 C C . GLY A 1 187 ? 7.463 -14.662 0.483 1.00 78.31 187 GLY A C 1
ATOM 1431 O O . GLY A 1 187 ? 6.803 -15.656 0.763 1.00 78.31 187 GLY A O 1
ATOM 1432 N N . ASN A 1 188 ? 8.510 -14.690 -0.340 1.00 69.56 188 ASN A N 1
ATOM 1433 C CA . ASN A 1 188 ? 9.138 -15.943 -0.722 1.00 69.56 188 ASN A CA 1
ATOM 1434 C C . ASN A 1 188 ? 9.834 -16.527 0.531 1.00 69.56 188 ASN A C 1
ATOM 1436 O O . ASN A 1 188 ? 10.639 -15.806 1.139 1.00 69.56 188 ASN A O 1
ATOM 1440 N N . PRO A 1 189 ? 9.542 -17.782 0.935 1.00 65.38 189 PRO A N 1
ATOM 1441 C CA . PRO A 1 189 ? 10.131 -18.409 2.121 1.00 65.38 189 PRO A CA 1
ATOM 1442 C C . PRO A 1 189 ? 11.663 -18.355 2.154 1.00 65.38 189 PRO A C 1
ATOM 1444 O O . PRO A 1 189 ? 12.248 -18.335 3.236 1.00 65.38 189 PRO A O 1
ATOM 1447 N N . ASP A 1 190 ? 12.303 -18.255 0.988 1.00 66.19 190 ASP A N 1
ATOM 1448 C CA . ASP A 1 190 ? 13.756 -18.306 0.853 1.00 66.19 190 ASP A CA 1
ATOM 1449 C C . ASP A 1 190 ? 14.472 -16.961 1.082 1.00 66.19 190 ASP A C 1
ATOM 1451 O O . ASP A 1 190 ? 15.698 -16.942 1.187 1.00 66.19 190 ASP A O 1
ATOM 1455 N N . ASN A 1 191 ? 13.757 -15.825 1.149 1.00 65.31 191 ASN A N 1
ATOM 1456 C CA . ASN A 1 191 ? 14.393 -14.497 1.052 1.00 65.31 191 ASN A CA 1
ATOM 1457 C C . ASN A 1 191 ? 13.970 -13.473 2.122 1.00 65.31 191 ASN A C 1
ATOM 1459 O O . ASN A 1 191 ? 14.379 -12.313 2.063 1.00 65.31 191 ASN A O 1
ATOM 1463 N N . ILE A 1 192 ? 13.164 -13.869 3.112 1.00 63.75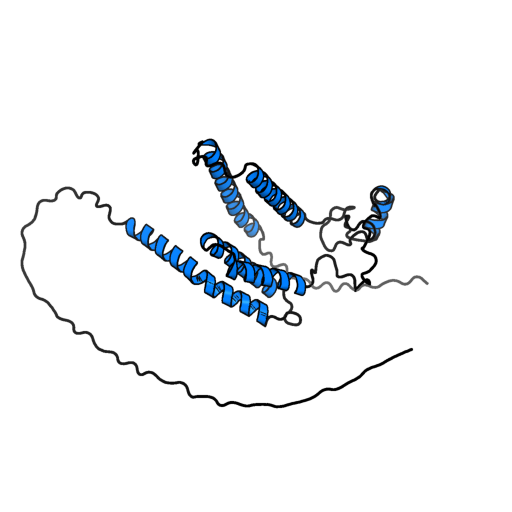 192 ILE A N 1
ATOM 1464 C CA . ILE A 1 192 ? 12.747 -12.979 4.206 1.00 63.75 192 ILE A CA 1
ATOM 1465 C C . ILE A 1 192 ? 13.356 -13.456 5.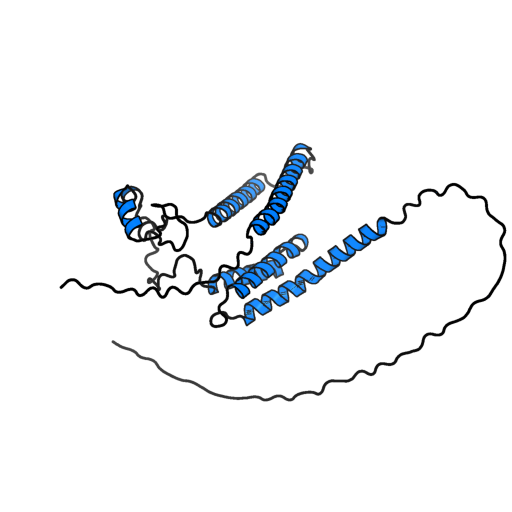528 1.00 63.75 192 ILE A C 1
ATOM 1467 O O . ILE A 1 192 ? 13.314 -14.652 5.818 1.00 63.75 192 ILE A O 1
ATOM 1471 N N . PRO A 1 193 ? 13.847 -12.555 6.404 1.00 65.56 193 PRO A N 1
ATOM 1472 C CA . PRO A 1 193 ? 14.011 -12.856 7.821 1.00 65.56 193 PRO A CA 1
ATOM 1473 C C . PRO A 1 193 ? 12.621 -12.966 8.470 1.00 65.56 193 PRO A C 1
ATOM 1475 O O . PRO A 1 193 ? 12.203 -12.137 9.278 1.00 65.56 193 PRO A O 1
ATOM 1478 N N . ILE A 1 194 ? 11.902 -14.024 8.088 1.00 75.50 194 ILE A N 1
ATOM 1479 C CA . ILE A 1 194 ? 10.593 -14.439 8.588 1.00 75.50 194 ILE A CA 1
ATOM 1480 C C . ILE A 1 194 ? 10.523 -14.346 10.122 1.00 75.50 194 ILE A C 1
ATOM 1482 O O . ILE A 1 194 ? 9.531 -13.813 10.620 1.00 75.50 194 ILE A O 1
ATOM 1486 N N . PRO A 1 195 ? 11.562 -14.730 10.899 1.00 87.12 195 PRO A N 1
ATOM 1487 C CA . PRO A 1 195 ? 11.479 -14.679 12.356 1.00 87.12 195 PRO A CA 1
ATOM 1488 C C . PRO A 1 195 ? 11.160 -13.291 12.925 1.00 87.12 195 PRO A C 1
ATOM 1490 O O . PRO A 1 195 ? 10.389 -13.194 13.876 1.00 87.12 195 PRO A O 1
ATOM 1493 N N . GLN A 1 196 ? 11.698 -12.215 12.338 1.00 87.50 196 GLN A N 1
ATOM 1494 C CA . GLN A 1 196 ? 11.516 -10.865 12.880 1.00 87.50 196 GLN A CA 1
ATOM 1495 C C . GLN A 1 196 ? 10.085 -10.357 12.662 1.00 87.50 196 GLN A C 1
ATOM 1497 O O . GLN A 1 196 ? 9.483 -9.790 13.572 1.00 87.50 196 GLN A O 1
ATOM 1502 N N . VAL A 1 197 ? 9.523 -10.589 11.471 1.00 90.75 197 VAL A N 1
ATOM 1503 C CA . VAL A 1 197 ? 8.145 -10.185 11.141 1.00 90.75 197 VAL A CA 1
ATOM 1504 C C . VAL A 1 197 ? 7.139 -11.003 11.949 1.00 90.75 197 VAL A C 1
ATOM 1506 O O . VAL A 1 197 ? 6.173 -10.448 12.468 1.00 90.75 197 VAL A O 1
ATOM 1509 N N . PHE A 1 198 ? 7.393 -12.302 12.129 1.00 92.56 198 PHE A N 1
ATOM 1510 C CA . PHE A 1 198 ? 6.567 -13.152 12.986 1.00 92.56 198 PHE A CA 1
ATOM 1511 C C . PHE A 1 198 ? 6.601 -12.713 14.452 1.00 92.56 198 PHE A C 1
ATOM 1513 O O . PHE A 1 198 ? 5.548 -12.668 15.087 1.00 92.56 198 PHE A O 1
ATOM 1520 N N . TYR A 1 199 ? 7.774 -12.341 14.972 1.00 93.75 199 TYR A N 1
ATOM 1521 C CA . TYR A 1 199 ? 7.901 -11.819 16.332 1.00 93.75 199 TYR A CA 1
ATOM 1522 C C . TYR A 1 199 ? 7.091 -10.526 16.513 1.00 93.75 199 TYR A C 1
ATOM 1524 O O . TYR A 1 199 ? 6.255 -10.455 17.411 1.00 93.75 199 TYR A O 1
ATOM 1532 N N . MET A 1 200 ? 7.245 -9.552 15.604 1.00 93.25 200 MET A N 1
ATOM 1533 C CA . MET A 1 200 ? 6.468 -8.302 15.643 1.00 93.25 200 MET A CA 1
ATOM 1534 C C . MET A 1 200 ? 4.959 -8.554 15.540 1.00 93.25 200 MET A C 1
ATOM 1536 O O . MET A 1 200 ? 4.178 -7.954 16.274 1.00 93.25 200 MET A O 1
ATOM 1540 N N . LEU A 1 201 ? 4.526 -9.468 14.663 1.00 95.38 201 LEU A N 1
ATOM 1541 C CA . LEU A 1 201 ? 3.117 -9.849 14.540 1.00 95.38 201 LEU A CA 1
ATOM 1542 C C . LEU A 1 201 ? 2.574 -10.458 15.838 1.00 95.38 201 LEU A C 1
ATOM 1544 O O . LEU A 1 201 ? 1.469 -10.124 16.268 1.00 95.38 201 LEU A O 1
ATOM 1548 N N . GLN A 1 202 ? 3.331 -11.363 16.459 1.00 96.75 202 GLN A N 1
ATOM 1549 C CA . GLN A 1 202 ? 2.931 -12.005 17.706 1.00 96.75 202 GLN A CA 1
ATOM 1550 C C . GLN A 1 202 ? 2.829 -10.989 18.847 1.00 96.75 202 GLN A C 1
ATOM 1552 O O . GLN A 1 202 ? 1.846 -11.006 19.587 1.00 96.75 202 GLN A O 1
ATOM 1557 N N . GLU A 1 203 ? 3.804 -10.093 18.967 1.00 96.50 203 GLU A N 1
ATOM 1558 C CA . GLU A 1 203 ? 3.829 -9.046 19.989 1.00 96.50 203 GLU A CA 1
ATOM 1559 C C . GLU A 1 203 ? 2.673 -8.049 19.790 1.00 96.50 203 GLU A C 1
ATOM 1561 O O . GLU A 1 203 ? 1.925 -7.771 20.728 1.00 96.50 203 GLU A O 1
ATOM 1566 N N . ALA A 1 204 ? 2.413 -7.619 18.549 1.00 95.69 204 ALA A N 1
ATOM 1567 C CA . ALA A 1 204 ? 1.263 -6.774 18.217 1.00 95.69 204 ALA A CA 1
ATOM 1568 C C . ALA A 1 204 ? -0.081 -7.429 18.587 1.00 95.69 204 ALA A C 1
ATOM 1570 O O . ALA A 1 204 ? -0.966 -6.773 19.142 1.00 95.69 204 ALA A O 1
ATOM 1571 N N . ARG A 1 205 ? -0.232 -8.738 18.339 1.00 96.88 205 ARG A N 1
ATOM 1572 C CA . ARG A 1 205 ? -1.429 -9.508 18.726 1.00 96.88 205 ARG A CA 1
ATOM 1573 C C . ARG A 1 205 ? -1.586 -9.649 20.241 1.00 96.88 205 ARG A C 1
ATOM 1575 O O . ARG A 1 205 ? -2.710 -9.678 20.733 1.00 96.88 205 ARG A O 1
ATOM 1582 N N . GLN A 1 206 ? -0.492 -9.742 20.991 1.00 97.38 206 GLN A N 1
ATOM 1583 C CA . GLN A 1 206 ? -0.571 -9.748 22.453 1.00 97.38 206 GLN A CA 1
ATOM 1584 C C . GLN A 1 206 ? -1.019 -8.387 22.987 1.00 97.38 206 GLN A C 1
ATOM 1586 O O . GLN A 1 206 ? -1.871 -8.334 23.870 1.00 97.38 206 GLN A O 1
ATOM 1591 N N . MET A 1 207 ? -0.510 -7.302 22.404 1.00 94.81 207 MET A N 1
ATOM 1592 C CA . MET A 1 207 ? -0.863 -5.944 22.816 1.00 94.81 207 MET A CA 1
ATOM 1593 C C . MET A 1 207 ? -2.292 -5.544 22.463 1.00 94.81 207 MET A C 1
ATOM 1595 O O . MET A 1 207 ? -2.909 -4.806 23.220 1.00 94.81 207 MET A O 1
ATOM 1599 N N . ILE A 1 208 ? -2.847 -6.028 21.349 1.00 96.50 208 ILE A N 1
ATOM 1600 C CA . ILE A 1 208 ? -4.224 -5.680 20.973 1.00 96.50 208 ILE A CA 1
ATOM 1601 C C . ILE A 1 208 ? -5.278 -6.407 21.829 1.00 96.50 208 ILE A C 1
ATOM 1603 O O . ILE A 1 208 ? -6.407 -5.940 21.964 1.00 96.50 208 ILE A O 1
ATOM 1607 N N . ARG A 1 209 ? -4.918 -7.546 22.435 1.00 96.81 209 ARG A N 1
ATOM 1608 C CA . ARG A 1 209 ? -5.824 -8.394 23.222 1.00 96.81 209 ARG A CA 1
ATOM 1609 C C . ARG A 1 209 ? -6.596 -7.656 24.333 1.00 96.81 209 ARG A C 1
ATOM 1611 O O . ARG A 1 209 ? -7.808 -7.853 24.385 1.00 96.81 209 ARG A O 1
ATOM 1618 N N . PRO A 1 210 ? -5.978 -6.832 25.205 1.00 95.88 210 PRO A N 1
ATOM 1619 C CA . PRO A 1 210 ? -6.716 -6.087 26.228 1.00 95.88 210 PRO A CA 1
ATOM 1620 C C . PRO A 1 210 ? -7.780 -5.146 25.648 1.00 95.88 210 PRO A C 1
ATOM 1622 O O . PRO A 1 210 ? -8.877 -5.096 26.192 1.00 95.88 210 PRO A O 1
ATOM 1625 N N . PHE A 1 211 ? -7.512 -4.480 24.520 1.00 95.31 211 PHE A N 1
ATOM 1626 C CA . PHE A 1 211 ? -8.485 -3.592 23.868 1.00 95.31 211 PHE A CA 1
ATOM 1627 C C . PHE A 1 211 ? -9.702 -4.364 23.349 1.00 95.31 211 PHE A C 1
ATOM 1629 O O . PHE A 1 211 ? -10.845 -3.956 23.551 1.00 95.31 211 PHE A O 1
ATOM 1636 N N . VAL A 1 212 ? -9.462 -5.525 22.727 1.00 94.00 212 VAL A N 1
ATOM 1637 C CA . VAL A 1 212 ? -10.541 -6.412 22.265 1.00 94.00 212 VAL A CA 1
ATOM 1638 C C . VAL A 1 212 ? -11.384 -6.887 23.449 1.00 94.00 212 VAL A C 1
ATOM 1640 O O . VAL A 1 212 ? -12.607 -6.787 23.393 1.00 94.00 212 VAL A O 1
ATOM 1643 N N . GLN A 1 213 ? -10.739 -7.313 24.538 1.00 95.94 213 GLN A N 1
ATOM 1644 C CA . GLN A 1 213 ? -11.424 -7.760 25.750 1.00 95.94 213 GLN A CA 1
ATOM 1645 C C . GLN A 1 213 ? -12.247 -6.639 26.401 1.00 95.94 213 GLN A C 1
ATOM 1647 O O . GLN A 1 213 ? -13.359 -6.876 26.863 1.00 95.94 213 GLN A O 1
ATOM 1652 N N . GLU A 1 214 ? -11.723 -5.413 26.459 1.00 94.38 214 GLU A N 1
ATOM 1653 C CA . GLU A 1 214 ? -12.447 -4.264 27.007 1.00 94.38 214 GLU A CA 1
ATOM 1654 C C . GLU A 1 214 ? -13.691 -3.932 26.176 1.00 94.38 214 GLU A C 1
ATOM 1656 O O . GLU A 1 214 ? -14.748 -3.630 26.735 1.00 94.38 214 GLU A O 1
ATOM 1661 N N . ARG A 1 215 ? -13.585 -4.016 24.847 1.00 94.06 215 ARG A N 1
ATOM 1662 C CA . ARG A 1 215 ? -14.719 -3.820 23.943 1.00 94.06 215 ARG A CA 1
ATOM 1663 C C . ARG A 1 215 ? -15.785 -4.898 24.135 1.00 94.06 215 ARG A C 1
ATOM 1665 O O . ARG A 1 215 ? -16.944 -4.548 24.318 1.00 94.06 215 ARG A O 1
ATOM 1672 N N . GLU A 1 216 ? -15.397 -6.170 24.197 1.00 94.62 216 GLU A N 1
ATOM 1673 C CA . GLU A 1 216 ? -16.320 -7.281 24.487 1.00 94.62 216 GLU A CA 1
ATOM 1674 C C . GLU A 1 216 ? -17.003 -7.112 25.854 1.00 94.62 216 GLU A C 1
ATOM 1676 O O . GLU A 1 216 ? -18.213 -7.284 25.980 1.00 94.62 216 GLU A O 1
ATOM 1681 N N . ASN A 1 217 ? -16.255 -6.702 26.884 1.00 93.25 217 ASN A N 1
ATOM 1682 C CA . ASN A 1 217 ? -16.810 -6.442 28.214 1.00 93.25 217 ASN A CA 1
ATOM 1683 C C . ASN A 1 217 ? -17.812 -5.275 28.212 1.00 93.25 217 ASN A C 1
ATOM 1685 O O . ASN A 1 217 ? -18.768 -5.280 28.988 1.00 93.25 217 ASN A O 1
ATOM 1689 N N . ARG A 1 218 ? -17.585 -4.258 27.376 1.00 94.25 218 ARG A N 1
ATOM 1690 C CA . ARG A 1 218 ? -18.483 -3.109 27.209 1.00 94.25 218 ARG A CA 1
ATOM 1691 C C . ARG A 1 218 ? -19.767 -3.514 26.495 1.00 94.25 218 ARG A C 1
ATOM 1693 O O . ARG A 1 218 ? -20.839 -3.261 27.029 1.00 94.25 218 ARG A O 1
ATOM 1700 N N . GLU A 1 219 ? -19.645 -4.222 25.376 1.00 94.25 219 GLU A N 1
ATOM 1701 C CA . GLU A 1 219 ? -20.778 -4.786 24.633 1.00 94.25 219 GLU A CA 1
ATOM 1702 C C . GLU A 1 219 ? -21.616 -5.717 25.525 1.00 94.25 219 GLU A C 1
ATOM 1704 O O . GLU A 1 219 ? -22.841 -5.646 25.516 1.00 94.25 219 GLU A O 1
ATOM 1709 N N . ALA A 1 220 ? -20.978 -6.527 26.377 1.00 92.62 220 ALA A N 1
ATOM 1710 C CA . ALA A 1 220 ? -21.677 -7.387 27.332 1.00 92.62 220 ALA A CA 1
ATOM 1711 C C . ALA A 1 220 ? -22.444 -6.602 28.415 1.00 92.62 220 ALA A C 1
ATOM 1713 O O . ALA A 1 220 ? -23.537 -7.010 28.809 1.00 92.62 220 ALA A O 1
ATOM 1714 N N . ARG A 1 221 ? -21.901 -5.476 28.903 1.00 92.56 221 ARG A N 1
ATOM 1715 C CA . ARG A 1 221 ? -22.597 -4.594 29.862 1.00 92.56 221 ARG A CA 1
ATOM 1716 C C . ARG A 1 221 ? -23.788 -3.894 29.220 1.00 92.56 221 ARG A C 1
ATOM 1718 O O . ARG A 1 221 ? -24.844 -3.826 29.841 1.00 92.56 221 ARG A O 1
ATOM 1725 N N . GLU A 1 222 ? -23.618 -3.413 27.992 1.00 93.50 222 GLU A N 1
ATOM 1726 C CA . GLU A 1 222 ? -24.686 -2.788 27.210 1.00 93.50 222 GLU A CA 1
ATOM 1727 C C . GLU A 1 222 ? -25.793 -3.802 26.898 1.00 93.50 222 GLU A C 1
ATOM 1729 O O . GLU A 1 222 ? -26.964 -3.511 27.118 1.00 93.50 222 GLU A O 1
ATOM 1734 N N . ALA A 1 223 ? -25.441 -5.030 26.506 1.00 93.19 223 ALA A N 1
ATOM 1735 C CA . ALA A 1 223 ? -26.409 -6.105 26.297 1.00 93.19 223 ALA A CA 1
ATOM 1736 C C . ALA A 1 223 ? -27.140 -6.489 27.597 1.00 93.19 223 ALA A C 1
ATOM 1738 O O . ALA A 1 223 ? -28.361 -6.634 27.601 1.00 93.19 223 ALA A O 1
ATOM 1739 N N . GLY A 1 224 ? -26.422 -6.600 28.721 1.00 88.31 224 GLY A N 1
ATOM 1740 C CA . GLY A 1 224 ? -27.005 -6.928 30.026 1.00 88.31 224 GLY A CA 1
ATOM 1741 C C . GLY A 1 224 ? -27.914 -5.838 30.608 1.00 88.31 224 GLY A C 1
ATOM 1742 O O . GLY A 1 224 ? -28.822 -6.153 31.370 1.00 88.31 224 GLY A O 1
ATOM 1743 N N . GLN A 1 225 ? -27.722 -4.571 30.231 1.00 70.38 225 GLN A N 1
ATOM 1744 C CA . GLN A 1 225 ? -28.595 -3.462 30.642 1.00 70.38 225 GLN A CA 1
ATOM 1745 C C . GLN A 1 225 ? -29.939 -3.426 29.900 1.00 70.38 225 GLN A C 1
ATOM 1747 O O . GLN A 1 225 ? -30.821 -2.674 30.303 1.00 70.38 225 GLN A O 1
ATOM 1752 N N . THR A 1 226 ? -30.135 -4.242 28.858 1.00 58.50 226 THR A N 1
ATOM 1753 C CA . THR A 1 226 ? -31.364 -4.206 28.042 1.00 58.50 226 THR A CA 1
ATOM 1754 C C . THR A 1 226 ? -32.487 -5.148 28.497 1.00 58.50 226 THR A C 1
ATOM 1756 O O . THR A 1 226 ? -33.513 -5.201 27.824 1.00 58.50 226 THR A O 1
ATOM 1759 N N . LEU A 1 227 ? -32.350 -5.877 29.616 1.00 55.28 227 LEU A N 1
ATOM 1760 C CA . LEU A 1 227 ? -33.304 -6.944 29.980 1.00 55.28 227 LEU A CA 1
ATOM 1761 C C . LEU A 1 227 ? -34.126 -6.753 31.264 1.00 55.28 227 LEU A C 1
ATOM 1763 O O . LEU A 1 227 ? -34.941 -7.617 31.562 1.00 55.28 227 LEU A O 1
ATOM 1767 N N . ASP A 1 228 ? -34.013 -5.630 31.971 1.00 54.16 228 ASP A N 1
ATOM 1768 C CA . ASP A 1 228 ? -34.850 -5.363 33.153 1.00 54.16 228 ASP A CA 1
ATOM 1769 C C . ASP A 1 228 ? -35.273 -3.888 33.214 1.00 54.16 228 ASP A C 1
ATOM 1771 O O . ASP A 1 228 ? -35.042 -3.183 34.195 1.00 54.16 228 ASP A O 1
ATOM 1775 N N . GLU A 1 229 ? -35.916 -3.393 32.153 1.00 58.72 229 GLU A N 1
ATOM 1776 C CA . GLU A 1 229 ? -36.938 -2.370 32.373 1.00 58.72 229 GLU A CA 1
ATOM 1777 C C . GLU A 1 229 ? -38.229 -3.135 32.683 1.00 58.72 229 GLU A C 1
ATOM 1779 O O . GLU A 1 229 ? -38.829 -3.694 31.759 1.00 58.72 229 GLU A O 1
ATOM 1784 N N . PRO A 1 230 ? -38.624 -3.269 33.966 1.00 56.06 230 PRO A N 1
ATOM 1785 C CA . PRO A 1 230 ? -39.854 -3.949 34.323 1.00 56.06 230 PRO A CA 1
ATOM 1786 C C . PRO A 1 230 ? -40.997 -3.195 33.656 1.00 56.06 230 PRO A C 1
ATOM 1788 O O . PRO A 1 230 ? -41.407 -2.125 34.109 1.00 56.06 230 PRO A O 1
ATOM 1791 N N . GLN A 1 231 ? -41.521 -3.752 32.564 1.00 59.62 231 GLN A N 1
ATOM 1792 C CA . GLN A 1 231 ? -42.851 -3.391 32.116 1.00 59.62 231 GLN A CA 1
ATOM 1793 C C . GLN A 1 231 ? -43.751 -3.671 33.307 1.00 59.62 231 GLN A C 1
ATOM 1795 O O . GLN A 1 231 ? -43.847 -4.814 33.743 1.00 59.62 231 GLN A O 1
ATOM 1800 N N . SER A 1 232 ? -44.315 -2.611 33.881 1.00 65.12 232 SER A N 1
ATOM 1801 C CA . SER A 1 232 ? -45.230 -2.674 35.009 1.00 65.12 232 SER A CA 1
ATOM 1802 C C . SER A 1 232 ? -46.289 -3.733 34.727 1.00 65.12 232 SER A C 1
ATOM 1804 O O . SER A 1 232 ? -47.226 -3.486 33.964 1.00 65.12 232 SER A O 1
ATOM 1806 N N . GLU A 1 233 ? -46.101 -4.923 35.300 1.00 62.09 233 GLU A N 1
ATOM 1807 C CA . GLU A 1 233 ? -47.091 -5.985 35.260 1.00 62.09 233 GLU A CA 1
ATOM 1808 C C . GLU A 1 233 ? -48.376 -5.419 35.874 1.00 62.09 233 GLU A C 1
ATOM 1810 O O . GLU A 1 233 ? -48.332 -4.832 36.962 1.00 62.09 233 GLU A O 1
ATOM 1815 N N . PRO A 1 234 ? -49.525 -5.542 35.190 1.00 67.56 234 PRO A N 1
ATOM 1816 C CA . PRO A 1 234 ? -50.790 -5.122 35.758 1.00 67.56 234 PRO A CA 1
ATOM 1817 C C . PRO A 1 234 ? -51.043 -5.927 37.033 1.00 67.56 234 PRO A C 1
ATOM 1819 O O . PRO A 1 234 ? -51.014 -7.153 37.024 1.00 67.56 234 PRO A O 1
ATOM 1822 N N . GLU A 1 235 ? -51.279 -5.204 38.121 1.00 67.50 235 GLU A N 1
ATOM 1823 C CA . GLU A 1 235 ? -51.529 -5.659 39.488 1.00 67.50 235 GLU A CA 1
ATOM 1824 C C . GLU A 1 235 ? -52.435 -6.913 39.558 1.00 67.50 235 GLU A C 1
ATOM 1826 O O . GLU A 1 235 ? -53.666 -6.830 39.593 1.00 67.50 235 GLU A O 1
ATOM 1831 N N . VAL A 1 236 ? -51.834 -8.111 39.580 1.00 67.81 236 VAL A N 1
ATOM 1832 C CA . VAL A 1 236 ? -52.566 -9.366 39.799 1.00 67.81 236 VAL A CA 1
ATOM 1833 C C . VAL A 1 236 ? -52.680 -9.615 41.299 1.00 67.81 236 VAL A C 1
ATOM 1835 O O . VAL A 1 236 ? -51.697 -9.849 42.002 1.00 67.81 236 VAL A O 1
ATOM 1838 N N . LYS A 1 237 ? -53.924 -9.586 41.787 1.00 67.75 237 LYS A N 1
ATOM 1839 C CA . LYS A 1 237 ? -54.291 -9.847 43.185 1.00 67.75 237 LYS A CA 1
ATOM 1840 C C . LYS A 1 237 ? -53.709 -11.177 43.703 1.00 67.75 237 LYS A C 1
ATOM 1842 O O . LYS A 1 237 ? -53.803 -12.195 43.011 1.00 67.75 237 LYS A O 1
ATOM 1847 N N . PRO A 1 238 ? -53.190 -11.207 44.944 1.00 59.88 238 PRO A N 1
ATOM 1848 C CA . PRO A 1 238 ? -52.503 -12.368 45.496 1.00 59.88 238 PRO A CA 1
ATOM 1849 C C . PRO A 1 238 ? -53.462 -13.543 45.732 1.00 59.88 238 PRO A C 1
ATOM 1851 O O . PRO A 1 238 ? -54.488 -13.410 46.403 1.00 59.88 238 PRO A O 1
ATOM 1854 N N . LYS A 1 239 ? -53.099 -14.721 45.206 1.00 66.12 239 LYS A N 1
ATOM 1855 C CA . LYS A 1 239 ? -53.710 -16.009 45.565 1.00 66.12 239 LYS A CA 1
ATOM 1856 C C . LYS A 1 239 ? -53.054 -16.593 46.828 1.00 66.12 239 LYS A C 1
ATOM 1858 O O . LYS A 1 239 ? -51.854 -16.407 47.031 1.00 66.12 239 LYS A O 1
ATOM 1863 N N . PRO A 1 240 ? -53.821 -17.311 47.668 1.00 62.91 240 PRO A N 1
ATOM 1864 C CA . PRO A 1 240 ? -53.356 -17.816 48.952 1.00 62.91 240 PRO A CA 1
ATOM 1865 C C . PRO A 1 240 ? -52.308 -18.929 48.824 1.00 62.91 240 PRO A C 1
ATOM 1867 O O . PRO A 1 240 ? -52.382 -19.820 47.979 1.00 62.91 240 PRO A O 1
ATOM 1870 N N . ARG A 1 241 ? -51.339 -18.823 49.732 1.00 57.12 241 ARG A N 1
ATOM 1871 C CA . ARG A 1 241 ? -50.123 -19.612 49.930 1.00 57.12 241 ARG A CA 1
ATOM 1872 C C . ARG A 1 241 ? -50.447 -21.045 50.367 1.00 57.12 241 ARG A C 1
ATOM 1874 O O . ARG A 1 241 ? -51.004 -21.241 51.442 1.00 57.12 241 ARG A O 1
ATOM 1881 N N . LEU A 1 242 ? -50.047 -22.029 49.562 1.00 58.62 242 LEU A N 1
ATOM 1882 C CA . LEU A 1 242 ? -49.964 -23.435 49.964 1.00 58.62 242 LEU A CA 1
ATOM 1883 C C . LEU A 1 242 ? -48.519 -23.762 50.350 1.00 58.62 242 LEU A C 1
ATOM 1885 O O . LEU A 1 242 ? -47.580 -23.499 49.601 1.00 58.62 242 LEU A O 1
ATOM 1889 N N . GLU A 1 243 ? -48.371 -24.276 51.567 1.00 63.06 243 GLU A N 1
ATOM 1890 C CA . GLU A 1 243 ? -47.119 -24.696 52.190 1.00 63.06 243 GLU A CA 1
ATOM 1891 C C . GLU A 1 243 ? -46.575 -26.024 51.632 1.00 63.06 243 GLU A C 1
ATOM 1893 O O . GLU A 1 243 ? -47.295 -26.786 50.987 1.00 63.06 243 GLU A O 1
ATOM 1898 N N . SER A 1 244 ? -45.332 -26.326 52.043 1.00 57.12 244 SER A N 1
ATOM 1899 C CA . SER A 1 244 ? -44.554 -27.580 51.925 1.00 57.12 244 SER A CA 1
ATOM 1900 C C . SER A 1 244 ? -43.580 -27.620 50.729 1.00 57.12 244 SER A C 1
ATOM 1902 O O . SER A 1 244 ? -43.923 -27.180 49.643 1.00 57.12 244 SER A O 1
ATOM 1904 N N . LYS A 1 245 ? -42.323 -28.088 50.819 1.00 53.81 245 LYS A N 1
ATOM 1905 C CA . LYS A 1 245 ? -41.615 -29.004 51.746 1.00 53.81 245 LYS A CA 1
ATOM 1906 C C . LYS A 1 245 ? -40.070 -28.838 51.562 1.00 53.81 245 LYS A C 1
ATOM 1908 O O . LYS A 1 245 ? -39.660 -28.018 50.744 1.00 53.81 245 LYS A O 1
ATOM 1913 N N . PRO A 1 246 ? -39.205 -29.548 52.321 1.00 59.66 246 PRO A N 1
ATOM 1914 C CA . PRO A 1 246 ? -37.852 -29.100 52.660 1.00 59.66 246 PRO A CA 1
ATOM 1915 C C . PRO A 1 246 ? -36.723 -29.504 51.693 1.00 59.66 246 PRO A C 1
ATOM 1917 O O . PRO A 1 246 ? -36.690 -30.595 51.136 1.00 59.66 246 PRO A O 1
ATOM 1920 N N . LYS A 1 247 ? -35.770 -28.568 51.615 1.00 56.56 247 LYS A N 1
ATOM 1921 C CA . LYS A 1 247 ? -34.303 -28.643 51.481 1.00 56.56 247 LYS A CA 1
ATOM 1922 C C . LYS A 1 247 ? -33.674 -30.041 51.308 1.00 56.56 247 LYS A C 1
ATOM 1924 O O . LYS A 1 247 ? -33.602 -30.815 52.258 1.00 56.56 247 LYS A O 1
ATOM 1929 N N . VAL A 1 248 ? -33.100 -30.286 50.125 1.00 59.81 248 VAL A N 1
ATOM 1930 C CA . VAL A 1 248 ? -32.066 -31.310 49.897 1.00 59.81 248 VAL A CA 1
ATOM 1931 C C . VAL A 1 248 ? -30.726 -30.595 49.749 1.00 59.81 248 VAL A C 1
ATOM 1933 O O . VAL A 1 248 ? -30.531 -29.777 48.853 1.00 59.81 248 VAL A O 1
ATOM 1936 N N . GLU A 1 249 ? -29.833 -30.875 50.689 1.00 60.59 249 GLU A N 1
ATOM 1937 C CA . GLU A 1 249 ? -28.478 -30.347 50.782 1.00 60.59 249 GLU A CA 1
ATOM 1938 C C . GLU A 1 249 ? -27.550 -31.217 49.921 1.00 60.59 249 GLU A C 1
ATOM 1940 O O . GLU A 1 249 ? -27.383 -32.407 50.187 1.00 60.59 249 GLU A O 1
ATOM 1945 N N . VAL A 1 250 ? -26.988 -30.644 48.853 1.00 66.94 250 VAL A N 1
ATOM 1946 C CA . VAL A 1 250 ? -26.021 -31.319 47.974 1.00 66.94 250 VAL A CA 1
ATOM 1947 C C . VAL A 1 250 ? -24.627 -30.796 48.302 1.00 66.94 250 VAL A C 1
ATOM 1949 O O . VAL A 1 250 ? -24.325 -29.618 48.120 1.00 66.94 250 VAL A O 1
ATOM 1952 N N . THR A 1 251 ? -23.785 -31.688 48.810 1.00 65.69 251 THR A N 1
ATOM 1953 C CA . THR A 1 251 ? -22.375 -31.458 49.140 1.00 65.69 251 THR A CA 1
ATOM 1954 C C . THR A 1 251 ? -21.514 -31.424 47.868 1.00 65.69 251 THR A C 1
ATOM 1956 O O . THR A 1 251 ? -21.673 -32.290 47.003 1.00 65.69 251 THR A O 1
ATOM 1959 N N . PRO A 1 252 ? -20.564 -30.479 47.724 1.00 61.69 252 PRO A N 1
ATOM 1960 C CA . PRO A 1 252 ? -19.656 -30.460 46.585 1.00 61.69 252 PRO A CA 1
ATOM 1961 C C . PRO A 1 252 ? -18.486 -31.437 46.778 1.00 61.69 252 PRO A C 1
ATOM 1963 O O . PRO A 1 252 ? -17.783 -31.431 47.788 1.00 61.69 252 PRO A O 1
ATOM 1966 N N . ARG A 1 253 ? -18.278 -32.274 45.759 1.00 60.97 253 ARG A N 1
ATOM 1967 C CA . ARG A 1 253 ? -17.201 -33.262 45.637 1.00 60.97 253 ARG A CA 1
ATOM 1968 C C . ARG A 1 253 ? -15.895 -32.553 45.261 1.00 60.97 253 ARG A C 1
ATOM 1970 O O . ARG A 1 253 ? -15.805 -31.969 44.185 1.00 60.97 253 ARG A O 1
ATOM 1977 N N . GLN A 1 254 ? -14.893 -32.608 46.137 1.00 57.00 254 GLN A N 1
ATOM 1978 C CA . GLN A 1 254 ? -13.540 -32.140 45.836 1.00 57.00 254 GLN A CA 1
ATOM 1979 C C . GLN A 1 254 ? -12.894 -33.062 44.795 1.00 57.00 254 GLN A C 1
ATOM 1981 O O . GLN A 1 254 ? -12.850 -34.279 44.975 1.00 57.00 254 GLN A O 1
ATOM 1986 N N . VAL A 1 255 ? -12.418 -32.481 43.694 1.00 64.25 255 VAL A N 1
ATOM 1987 C CA . VAL A 1 255 ? -11.595 -33.165 42.694 1.00 64.25 255 VAL A CA 1
ATOM 1988 C C . VAL A 1 255 ? -10.184 -32.611 42.833 1.00 64.25 255 VAL A C 1
ATOM 1990 O O . VAL A 1 255 ? -9.900 -31.490 42.419 1.00 64.25 255 VAL A O 1
ATOM 1993 N N . GLU A 1 256 ? -9.311 -33.395 43.458 1.00 60.12 256 GLU A N 1
ATOM 1994 C CA . GLU A 1 256 ? -7.870 -33.178 43.433 1.00 60.12 256 GLU A CA 1
ATOM 1995 C C . GLU A 1 256 ? -7.338 -33.578 42.051 1.00 60.12 256 GLU A C 1
ATOM 1997 O O . GLU A 1 256 ? -7.452 -34.733 41.640 1.00 60.12 256 GLU A O 1
ATOM 2002 N N . THR A 1 257 ? -6.734 -32.640 41.321 1.00 58.47 257 THR A N 1
ATOM 2003 C CA . THR A 1 257 ? -5.901 -32.966 40.156 1.00 58.47 257 THR A CA 1
ATOM 2004 C C . THR A 1 257 ? -4.458 -32.594 40.450 1.00 58.47 257 THR A C 1
ATOM 2006 O O . THR A 1 257 ? -4.102 -31.417 40.516 1.00 58.47 257 THR A O 1
ATOM 2009 N N . SER A 1 258 ? -3.639 -33.630 40.637 1.00 60.53 258 SER A N 1
ATOM 2010 C CA . SER A 1 258 ? -2.196 -33.571 40.841 1.00 60.53 258 SER A CA 1
ATOM 2011 C C . SER A 1 258 ? -1.471 -32.844 39.708 1.00 60.53 258 SER A C 1
ATOM 2013 O O . SER A 1 258 ? -1.596 -33.189 38.532 1.00 60.53 258 SER A O 1
ATOM 2015 N N . ALA A 1 259 ? -0.629 -31.888 40.093 1.00 53.12 259 ALA A N 1
ATOM 2016 C CA . ALA A 1 259 ? 0.361 -31.262 39.235 1.00 53.12 259 ALA A CA 1
ATOM 2017 C C . ALA A 1 259 ? 1.441 -32.279 38.823 1.00 53.12 259 ALA A C 1
ATOM 2019 O O . ALA A 1 259 ? 2.119 -32.865 39.667 1.00 53.12 259 ALA A O 1
ATOM 2020 N N . LYS A 1 260 ? 1.627 -32.465 37.513 1.00 63.59 260 LYS A N 1
ATOM 2021 C CA . LYS A 1 260 ? 2.715 -33.257 36.929 1.00 63.59 260 LYS A CA 1
ATOM 2022 C C . LYS A 1 260 ? 3.776 -32.293 36.392 1.00 63.59 260 LYS A C 1
ATOM 2024 O O . LYS A 1 260 ? 3.535 -31.579 35.424 1.00 63.59 260 LYS A O 1
ATOM 2029 N N . GLN A 1 261 ? 4.930 -32.244 37.055 1.00 63.28 261 GLN A N 1
ATOM 2030 C CA . GLN A 1 261 ? 6.097 -31.470 36.620 1.00 63.28 261 GLN A CA 1
ATOM 2031 C C . GLN A 1 261 ? 6.688 -32.048 35.317 1.00 63.28 261 GLN A C 1
ATOM 2033 O O . GLN A 1 261 ? 6.793 -33.273 35.203 1.00 63.28 261 GLN A O 1
ATOM 2038 N N . PRO A 1 262 ? 7.128 -31.217 34.354 1.00 66.62 262 PRO A N 1
ATOM 2039 C CA . PRO A 1 262 ? 7.937 -31.681 33.233 1.00 66.62 262 PRO A CA 1
ATOM 2040 C C . PRO A 1 262 ? 9.430 -31.797 33.613 1.00 66.62 262 PRO A C 1
ATOM 2042 O O . PRO A 1 262 ? 9.934 -30.991 34.401 1.00 66.62 262 PRO A O 1
ATOM 2045 N N . PRO A 1 263 ? 10.163 -32.778 33.050 1.00 63.16 263 PRO A N 1
ATOM 2046 C CA . PRO A 1 263 ? 11.581 -32.961 33.323 1.00 63.16 263 PRO A CA 1
ATOM 2047 C C . PRO A 1 263 ? 12.456 -31.924 32.606 1.00 63.16 263 PRO A C 1
ATOM 2049 O O . PRO A 1 263 ? 12.294 -31.627 31.425 1.00 63.16 263 PRO A O 1
ATOM 2052 N N . SER A 1 264 ? 13.439 -31.438 33.359 1.00 51.88 264 SER A N 1
ATOM 2053 C CA . SER A 1 264 ? 14.589 -30.642 32.931 1.00 51.88 264 SER A CA 1
ATOM 2054 C C . SER A 1 264 ? 15.397 -31.347 31.833 1.00 51.88 264 SER A C 1
ATOM 2056 O O . SER A 1 264 ? 15.987 -32.406 32.066 1.00 51.88 264 SER A O 1
ATOM 2058 N N . THR A 1 265 ? 15.467 -30.750 30.640 1.00 59.59 265 THR A N 1
ATOM 2059 C CA . THR A 1 265 ? 16.411 -31.149 29.587 1.00 59.59 265 THR A CA 1
ATOM 2060 C C . THR A 1 265 ? 17.650 -30.265 29.590 1.00 59.59 265 THR A C 1
ATOM 2062 O O . THR A 1 265 ? 17.592 -29.038 29.534 1.00 59.59 265 THR A O 1
ATOM 2065 N N . LYS A 1 266 ? 18.782 -30.962 29.678 1.00 54.44 266 LYS A N 1
ATOM 2066 C CA . LYS A 1 266 ? 20.144 -30.468 29.832 1.00 54.44 266 LYS A CA 1
ATOM 2067 C C . LYS A 1 266 ? 20.662 -29.740 28.591 1.00 54.44 266 LYS A C 1
ATOM 2069 O O . LYS A 1 266 ? 20.347 -30.073 27.454 1.00 54.44 266 LYS A O 1
ATOM 2074 N N . GLN A 1 267 ? 21.541 -28.791 28.887 1.00 48.56 267 GLN A N 1
ATOM 2075 C CA . GLN A 1 267 ? 22.425 -28.049 27.999 1.00 48.56 267 GLN A CA 1
ATOM 2076 C C . GLN A 1 267 ? 23.241 -28.961 27.067 1.00 48.56 267 GLN A C 1
ATOM 2078 O O . GLN A 1 267 ? 23.844 -29.934 27.517 1.00 48.56 267 GLN A O 1
ATOM 2083 N N . THR A 1 268 ? 23.386 -28.554 25.804 1.00 55.28 268 THR A N 1
ATOM 2084 C CA . THR A 1 268 ? 24.515 -28.954 24.952 1.00 55.28 268 THR A CA 1
ATOM 2085 C C . THR A 1 268 ? 25.139 -27.709 24.334 1.00 55.28 268 THR A C 1
ATOM 2087 O O . THR A 1 268 ? 24.582 -27.090 23.429 1.00 55.28 268 THR A O 1
ATOM 2090 N N . THR A 1 269 ? 26.310 -27.333 24.837 1.00 56.62 269 THR A N 1
ATOM 2091 C CA . THR A 1 269 ? 27.183 -26.309 24.268 1.00 56.62 269 THR A CA 1
ATOM 2092 C C . THR A 1 269 ? 27.959 -26.912 23.096 1.00 56.62 269 THR A C 1
ATOM 2094 O O . THR A 1 269 ? 28.791 -27.798 23.277 1.00 56.62 269 THR A O 1
ATOM 2097 N N . SER A 1 270 ? 27.704 -26.438 21.874 1.00 54.19 270 SER A N 1
ATOM 2098 C CA . SER A 1 270 ? 28.508 -26.794 20.697 1.00 54.19 270 SER A CA 1
ATOM 2099 C C . SER A 1 270 ? 29.293 -25.594 20.176 1.00 54.19 270 SER A C 1
ATOM 2101 O O . SER A 1 270 ? 28.771 -24.615 19.658 1.00 54.19 270 SER A O 1
ATOM 2103 N N . LYS A 1 271 ? 30.599 -25.738 20.365 1.00 56.09 271 LYS A N 1
ATOM 2104 C CA . LYS A 1 271 ? 31.749 -24.926 19.973 1.00 56.09 271 LYS A CA 1
ATOM 2105 C C . LYS A 1 271 ? 32.152 -25.268 18.533 1.00 56.09 271 LYS A C 1
ATOM 2107 O O . LYS A 1 271 ? 32.439 -26.435 18.287 1.00 56.09 271 LYS A O 1
ATOM 2112 N N . LYS A 1 272 ? 32.234 -24.299 17.607 1.00 51.31 272 LYS A N 1
ATOM 2113 C CA . LYS A 1 272 ? 32.991 -24.335 16.317 1.00 51.31 272 LYS A CA 1
ATOM 2114 C C . LYS A 1 272 ? 32.578 -23.129 15.457 1.00 51.31 272 LYS A C 1
ATOM 2116 O O . LYS A 1 272 ? 31.415 -22.779 15.458 1.00 51.31 272 LYS A O 1
ATOM 2121 N N . LYS A 1 273 ? 33.403 -22.483 14.639 1.00 52.66 273 LYS A N 1
ATOM 2122 C CA . LYS A 1 273 ? 34.838 -22.535 14.338 1.00 52.66 273 LYS A CA 1
ATOM 2123 C C . LYS A 1 273 ? 35.130 -21.223 13.597 1.00 52.66 273 LYS A C 1
ATOM 2125 O O . LYS A 1 273 ? 34.302 -20.730 12.839 1.00 52.66 273 LYS A O 1
ATOM 2130 N N . SER A 1 274 ? 36.320 -20.698 13.813 1.00 51.00 274 SER A N 1
ATOM 2131 C CA . SER A 1 274 ? 36.921 -19.571 13.113 1.00 51.00 274 SER A CA 1
ATOM 2132 C C . SER A 1 274 ? 37.046 -19.825 11.601 1.00 51.00 274 SER A C 1
ATOM 2134 O O . SER A 1 274 ? 37.548 -20.865 11.178 1.00 51.00 274 SER A O 1
ATOM 2136 N N . GLY A 1 275 ? 36.629 -18.850 10.789 1.00 53.09 275 GLY A N 1
ATOM 2137 C CA . GLY A 1 275 ? 36.758 -18.847 9.329 1.00 53.09 275 GLY A CA 1
ATOM 2138 C C . GLY A 1 275 ? 37.404 -17.553 8.842 1.00 53.09 275 GLY A C 1
ATOM 2139 O O . GLY A 1 275 ? 36.731 -16.583 8.525 1.00 53.09 275 GLY A O 1
ATOM 2140 N N . LYS A 1 276 ? 38.736 -17.550 8.817 1.00 55.66 276 LYS A N 1
ATOM 2141 C CA . LYS A 1 276 ? 39.619 -16.511 8.270 1.00 55.66 276 LYS A CA 1
ATOM 2142 C C . LYS A 1 276 ? 39.769 -16.742 6.762 1.00 55.66 276 LYS A C 1
ATOM 2144 O O . LYS A 1 276 ? 40.181 -17.838 6.404 1.00 55.66 276 LYS A O 1
ATOM 2149 N N . LYS A 1 277 ? 39.475 -15.752 5.909 1.00 51.41 277 LYS A N 1
ATOM 2150 C CA . LYS A 1 277 ? 39.900 -15.591 4.489 1.00 51.41 277 LYS A CA 1
ATOM 2151 C C . LYS A 1 277 ? 39.253 -14.294 3.976 1.00 51.41 277 LYS A C 1
ATOM 2153 O O . LYS A 1 277 ? 38.088 -14.073 4.245 1.00 51.41 277 LYS A O 1
ATOM 2158 N N . GLY A 1 278 ? 39.877 -13.375 3.256 1.00 53.09 278 GLY A N 1
ATOM 2159 C CA . GLY A 1 278 ? 41.222 -13.225 2.722 1.00 53.09 278 GLY A CA 1
ATOM 2160 C C . GLY A 1 278 ? 41.191 -11.925 1.909 1.00 53.09 278 GLY A C 1
ATOM 2161 O O . GLY A 1 278 ? 40.296 -11.732 1.092 1.00 53.09 278 GLY A O 1
ATOM 2162 N N . ARG A 1 279 ? 42.120 -11.002 2.171 1.00 55.31 279 ARG A N 1
ATOM 2163 C CA . ARG A 1 279 ? 42.289 -9.778 1.378 1.00 55.31 279 ARG A CA 1
ATOM 2164 C C . ARG A 1 279 ? 42.785 -10.156 -0.020 1.00 55.31 279 ARG A C 1
ATOM 2166 O O . ARG A 1 279 ? 43.820 -10.805 -0.130 1.00 55.31 279 ARG A O 1
ATOM 2173 N N . ARG A 1 280 ? 42.113 -9.685 -1.071 1.00 55.25 280 ARG A N 1
ATOM 2174 C CA . ARG A 1 280 ? 42.718 -9.503 -2.397 1.00 55.25 280 ARG A CA 1
ATOM 2175 C C . ARG A 1 280 ? 42.825 -8.005 -2.668 1.00 55.25 280 ARG A C 1
ATOM 2177 O O . ARG A 1 280 ? 41.815 -7.325 -2.797 1.00 55.25 280 ARG A O 1
ATOM 2184 N N . ARG A 1 281 ? 44.064 -7.510 -2.695 1.00 64.75 281 ARG A N 1
ATOM 2185 C CA . ARG A 1 281 ? 44.456 -6.307 -3.437 1.00 64.75 281 ARG A CA 1
ATOM 2186 C C . ARG A 1 281 ? 44.712 -6.742 -4.877 1.00 64.75 281 ARG A C 1
ATOM 2188 O O . ARG A 1 281 ? 45.343 -7.776 -5.080 1.00 64.75 281 ARG A O 1
ATOM 2195 N N . VAL A 1 282 ? 44.234 -5.961 -5.830 1.00 60.16 282 VAL A N 1
ATOM 2196 C CA . VAL A 1 282 ? 44.551 -6.047 -7.263 1.00 60.16 282 VAL A CA 1
ATOM 2197 C C . VAL A 1 282 ? 44.753 -4.586 -7.725 1.00 60.16 282 VAL A C 1
ATOM 2199 O O . VAL A 1 282 ? 44.144 -3.713 -7.097 1.00 60.16 282 VAL A O 1
ATOM 2202 N N . PRO A 1 283 ? 45.702 -4.333 -8.649 1.00 68.19 283 PRO A N 1
ATOM 2203 C CA . PRO A 1 283 ? 46.527 -3.122 -8.691 1.00 68.19 283 PRO A CA 1
ATOM 2204 C C . PRO A 1 283 ? 45.848 -1.877 -9.259 1.00 68.19 283 PRO A C 1
ATOM 2206 O O . PRO A 1 283 ? 44.849 -2.018 -9.997 1.00 68.19 283 PRO A O 1
#

pLDDT: mean 73.47, std 18.51, range [38.19, 98.25]

Sequence (283 aa):
MKGACRCGHDSHAFEDTGEDDSDVHDRFAGVKAALLAHREKLIAAAKAGKSLDSDTRSSSYRHYLNHEAEEESAAALSALTVKECAHCNSGGKLFICTGCRKTYYCSREHQAADWRNGHRETCKTGGSRPSGVKAGPVLEPGERPLSIEMLELAELFKSVHKDMPEENKEGALRKVIHVCELIIKRGNPDNIPIPQVFYMLQEARQMIRPFVQERENREAREAGQTLDEPQSEPEVKPKPRLESKPKVEVTPRQVETSAKQPPSTKQTTSKKKSGKKGRRRVP

Foldseek 3Di:
DDDDDDDDDPDDPDPDPPPPPPVVVVVVVVVVVVVVVVVVVVVVVVVVPPPPDDDDDDPPVVVVVVVVVVVVVVVVVVVVPQQAAPQPRDGDQWDADPQQSPHTHPDPVSVVVVCVVCVVVVSPSDDPDVPPDDDDPDDGPPCPPVVVLVVVLVVLLVCLVPPDDPVCSLVSLVVSLVSLVVCVVPDDPVPDPNVVSVVSNVVSVVVNVVVVVVVVVVVVVVVVVPPDPPPPDPDDDDDDDDDDDDDDDDDDDDDDDDDDDDDDDDDDDDDDDDDDDDDDDDD

Organism: Ceratodon purpureus (NCBI:txid3225)

InterPro domains:
  IPR002893 Zinc finger, MYND-type [PF01753] (85-123)
  IPR002893 Zinc finger, MYND-type [PS01360] (85-123)
  IPR002893 Zinc finger, MYND-type [PS50865] (85-123)

Radius of gyration: 33.22 Å; chains: 1; bounding box: 101×64×97 Å

Secondary structure (DSSP, 8-state):
--------------------GGGHHHHHHHHHHHHHHHHHHHHHHHHTT---------HHHHHHHHHHHHHHHHHHHHHHSPP--TTT---SS-EEPTTTS--EESSHHHHHHHIIIIIHHH--------TT--------TT---HHHHHHHHHHHHHHHHHT--HHHHHHHHHHHHHHHHHHHHH--TTTS-HHHHHHHHHHHHHHHHHHHHHHHHHHHHHHHTTS---------PPPPPPP-------PPPP------PPPPPPP----------------